Protein AF-0000000085149869 (afdb_homodimer)

Foldseek 3Di:
DEPPDDDDVVVCQVQADEAEADAQPQDCVSQVRQKDFPYDDDQFTKMKGKYAHKHFKKFAQPFKKKKAWQAAKKWKWWQDPNDTDTDIHHHPDMDIGGHGIIIMIHGHPMTIMIMDGHDDMDGDNDDDDPD/DEPPDDDDVVVCQVQADEAEADAQPQDCVNQVRQKDFPYDDDQFTKMKGKYAHKHFKKFAQPWKKKKAWQAAKKWKWWQDPNDTDTDIHHHPDMDIGGHGIIIMIHGHPMTIMIMDGHDDMDGDNDDDDPD

Solvent-accessible surface area (backbone atoms only — not comparable to full-atom values): 13002 Å² total; per-residue (Å²): 94,66,56,70,46,71,38,57,54,78,68,54,56,76,75,36,41,79,37,73,70,40,40,45,79,60,44,67,80,78,44,50,52,19,42,44,76,64,24,56,44,77,71,31,29,29,34,38,37,29,35,17,21,29,51,35,34,32,30,19,78,75,31,39,30,42,40,34,29,75,32,56,34,32,36,42,34,33,48,54,95,67,35,81,45,78,37,76,34,39,57,51,16,31,36,34,42,54,52,55,39,41,30,33,44,42,13,76,89,19,29,30,38,38,33,39,43,40,49,62,72,48,76,33,70,58,84,73,74,58,124,97,64,57,73,44,72,38,57,54,77,69,53,56,76,74,36,42,79,38,74,69,39,39,46,78,60,45,67,80,79,45,50,52,19,41,44,77,64,24,56,42,76,70,31,27,29,34,39,36,29,37,19,22,28,50,33,35,33,30,19,77,76,30,38,30,42,39,33,28,75,31,58,33,32,36,42,33,34,48,53,93,69,36,80,44,79,37,75,34,38,56,51,16,34,36,32,41,55,53,55,39,41,30,32,45,41,14,77,89,19,29,30,36,38,33,39,41,40,49,63,69,49,75,34,71,58,84,74,72,64,120

InterPro domains:
  IPR011051 RmlC-like cupin domain superfamily [SSF51182] (53-125)
  IPR013096 Cupin 2, conserved barrel [PF07883] (55-113)
  IPR014710 RmlC-like jelly roll fold [G3DSA:2.60.120.10] (19-119)

pLDDT: mean 96.45, std 7.92, range [40.41, 98.94]

Sequence (262 aa):
MSKSVAITINDQFSRVEFLKDRTPETTNEQAKNAFALLSEYRDGGIYIAHYSGFSEWEKHPKGDEFVQVLGGETTLVLLVENVEQRNLLSTGKMLVIPKDVWHRFESPEGVKVMTITPQPTEHSIEQPNGIMSKSVAITINDQFSRVEFLKDRTPETTNEQAKNAFALLSEYRDGGIYIAHYSGFSEWEKHPKGDEFVQVLGGETTLVLLVENVEQRNLLSTGKMLVIPKDVWHRFESPEGVKVMTITPQPTEHSIEQPNGI

Organism: Shewanella frigidimarina (strain NCIMB 400) (NCBI:txid318167)

Radius of gyration: 18.64 Å; Cα contacts (8 Å, |Δi|>4): 741; chains: 2; bounding box: 39×52×46 Å

Nearest PDB structures (foldseek):
  5v26-assembly1_A  TM=7.826E-01  e=3.512E-05  Cupriavidus metallidurans CH34
  5v27-assembly1_A  TM=7.303E-01  e=1.970E-05  Cupriavidus metallidurans CH34
  6bvp-assembly1_A  TM=7.382E-01  e=3.512E-05  Cupriavidus metallidurans
  6d60-assembly1_A  TM=6.309E-01  e=2.077E-05  Cupriavidus metallidurans CH34
  6bvr-assembly1_A  TM=6.367E-01  e=4.568E-05  Cupriavidus metallidurans

Secondary structure (DSSP, 8-state):
--SS--EEGGGGGGGS--EEEE-TT--HHHHGGGEEEEEEETTEEEEEEEEEEEPPEEE-TTS-EEEEEEEEEEEEEEEETTEEEEEEEETTEEEEEPTT--EEEEEEEEEEEEEEEES--EEESSPP---/--SS--EEGGGGGGGS--EEEE-TT--HHHHGGGEEEEEEETTEEEEEEEEEEEPPEEE-TTS-EEEEEEEEEEEEEEEETTEEEEEEEETTEEEEEPTT--EEEEEEEEEEEEEEEES--EEESSPP---

Structure (mmCIF, N/CA/C/O backbone):
data_AF-0000000085149869-model_v1
#
loop_
_entity.id
_entity.type
_entity.pdbx_description
1 polymer 'Cupin 2, conserved barrel domain protein'
#
loop_
_atom_site.group_PDB
_atom_site.id
_atom_site.type_symbol
_atom_site.label_atom_id
_atom_site.label_alt_id
_atom_site.label_comp_id
_atom_site.label_asym_id
_atom_site.label_entity_id
_atom_site.label_seq_id
_atom_site.pdbx_PDB_ins_code
_atom_site.Cartn_x
_atom_site.Cartn_y
_atom_site.Cartn_z
_atom_site.occupancy
_atom_site.B_iso_or_equiv
_atom_site.auth_seq_id
_atom_site.auth_comp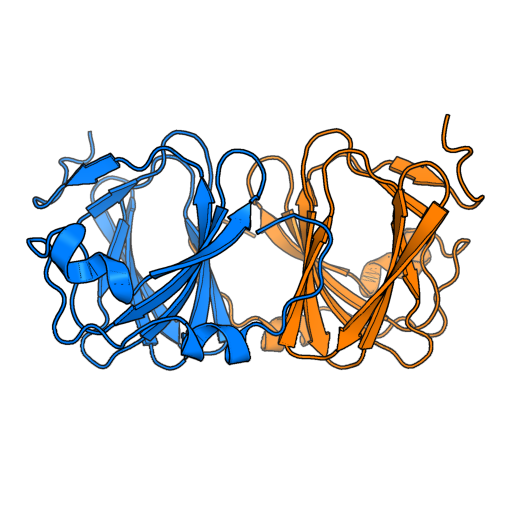_id
_atom_site.auth_asym_id
_atom_site.auth_atom_id
_atom_site.pdbx_PDB_model_num
ATOM 1 N N . MET A 1 1 ? 15.008 6.309 -3.098 1 55.47 1 MET A N 1
ATOM 2 C CA . MET A 1 1 ? 15.289 4.879 -3.002 1 55.47 1 MET A CA 1
ATOM 3 C C . MET A 1 1 ? 14.617 4.113 -4.137 1 55.47 1 MET A C 1
ATOM 5 O O . MET A 1 1 ? 13.516 4.477 -4.566 1 55.47 1 MET A O 1
ATOM 9 N N . SER A 1 2 ? 15.289 3.201 -4.684 1 77.69 2 SER A N 1
ATOM 10 C CA . SER A 1 2 ? 14.977 2.551 -5.953 1 77.69 2 SER A CA 1
ATOM 11 C C . SER A 1 2 ? 13.891 1.493 -5.777 1 77.69 2 SER A C 1
ATOM 13 O O . SER A 1 2 ? 13.641 1.029 -4.664 1 77.69 2 SER A O 1
ATOM 15 N N . LYS A 1 3 ? 13.102 1.365 -6.613 1 93.31 3 LYS A N 1
ATOM 16 C CA . LYS A 1 3 ? 12.203 0.22 -6.73 1 93.31 3 LYS A CA 1
ATOM 17 C C . LYS A 1 3 ? 12.984 -1.092 -6.738 1 93.31 3 LYS A C 1
ATOM 19 O O . LYS A 1 3 ? 14.219 -1.087 -6.73 1 93.31 3 LYS A O 1
ATOM 24 N N . SER A 1 4 ? 12.406 -2.178 -6.414 1 93.81 4 SER A N 1
ATOM 25 C CA . SER A 1 4 ? 12.93 -3.535 -6.559 1 93.81 4 SER A CA 1
ATOM 26 C C . SER A 1 4 ? 13.852 -3.896 -5.402 1 93.81 4 SER A C 1
ATOM 28 O O . SER A 1 4 ? 14.773 -4.699 -5.566 1 93.81 4 SER A O 1
ATOM 30 N N . VAL A 1 5 ? 13.734 -3.234 -4.363 1 94.12 5 VAL A N 1
ATOM 31 C CA . VAL A 1 5 ? 14.492 -3.555 -3.154 1 94.12 5 VAL A CA 1
ATOM 32 C C . VAL A 1 5 ? 13.531 -3.875 -2.012 1 94.12 5 VAL A C 1
ATOM 34 O O . VAL A 1 5 ? 12.547 -3.158 -1.798 1 94.12 5 VAL A O 1
ATOM 37 N N . ALA A 1 6 ? 13.875 -4.988 -1.33 1 98.06 6 ALA A N 1
ATOM 38 C CA . ALA A 1 6 ? 13.078 -5.332 -0.158 1 98.06 6 ALA A CA 1
ATOM 39 C C . ALA A 1 6 ? 13.312 -4.348 0.98 1 98.06 6 ALA A C 1
ATOM 41 O O . ALA A 1 6 ? 14.453 -3.963 1.249 1 98.06 6 ALA A O 1
ATOM 42 N N . ILE A 1 7 ? 12.281 -3.955 1.619 1 98.5 7 ILE A N 1
ATOM 43 C CA . ILE A 1 7 ? 12.344 -2.998 2.719 1 98.5 7 ILE A CA 1
ATOM 44 C C . ILE A 1 7 ? 11.633 -3.572 3.943 1 98.5 7 ILE A C 1
ATOM 46 O O . ILE A 1 7 ? 10.508 -4.059 3.844 1 98.5 7 ILE A O 1
ATOM 50 N N . THR A 1 8 ? 12.297 -3.605 5.078 1 98.62 8 THR A N 1
ATOM 51 C CA . THR A 1 8 ? 11.625 -3.852 6.344 1 98.62 8 THR A CA 1
ATOM 52 C C . THR A 1 8 ? 10.938 -2.586 6.848 1 98.62 8 THR A C 1
ATOM 54 O O . THR A 1 8 ? 11.594 -1.681 7.367 1 98.62 8 THR A O 1
ATOM 57 N N . ILE A 1 9 ? 9.617 -2.518 6.816 1 98.69 9 ILE A N 1
ATOM 58 C CA . ILE A 1 9 ? 8.875 -1.269 6.941 1 98.69 9 ILE A CA 1
ATOM 59 C C . ILE A 1 9 ? 9.133 -0.65 8.312 1 98.69 9 ILE A C 1
ATOM 61 O O . ILE A 1 9 ? 9.547 0.509 8.414 1 98.69 9 ILE A O 1
ATOM 65 N N . ASN A 1 10 ? 8.992 -1.445 9.375 1 98.5 10 ASN A N 1
ATOM 66 C CA . ASN A 1 10 ? 9.062 -0.895 10.727 1 98.5 10 ASN A CA 1
ATOM 67 C C . ASN A 1 10 ? 10.453 -0.359 11.047 1 98.5 10 ASN A C 1
ATOM 69 O O . ASN A 1 10 ? 10.602 0.609 11.797 1 98.5 10 ASN A O 1
ATOM 73 N N . ASP A 1 11 ? 11.508 -0.926 10.43 1 98.44 11 ASP A N 1
ATOM 74 C CA . ASP A 1 11 ? 12.883 -0.472 10.648 1 98.44 11 ASP A CA 1
ATOM 75 C C . ASP A 1 11 ? 13.094 0.932 10.086 1 98.44 11 ASP A C 1
ATOM 77 O O . ASP A 1 11 ? 14.008 1.643 10.508 1 98.44 11 ASP A O 1
ATOM 81 N N . GLN A 1 12 ? 12.273 1.302 9.133 1 98.44 12 GLN A N 1
ATOM 82 C CA . GLN A 1 12 ? 12.477 2.566 8.438 1 98.44 12 GLN A CA 1
ATOM 83 C C . GLN A 1 12 ? 12.094 3.75 9.32 1 98.44 12 GLN A C 1
ATOM 85 O O . GLN A 1 12 ? 12.5 4.883 9.055 1 98.44 12 GLN A O 1
ATOM 90 N N . PHE A 1 13 ? 11.359 3.482 10.414 1 98.56 13 PHE A N 1
ATOM 91 C CA . PHE A 1 13 ? 10.945 4.578 11.281 1 98.56 13 PHE A CA 1
ATOM 92 C C . PHE A 1 13 ? 12.133 5.109 12.078 1 98.56 13 PHE A C 1
ATOM 94 O O . PHE A 1 13 ? 12.039 6.16 12.719 1 98.56 13 PHE A O 1
ATOM 101 N N . SER A 1 14 ? 13.25 4.414 12.062 1 98.5 14 SER A N 1
ATOM 102 C CA . SER A 1 14 ? 14.477 4.965 12.633 1 98.5 14 SER A CA 1
ATOM 103 C C . SER A 1 14 ? 14.984 6.152 11.82 1 98.5 14 SER A C 1
ATOM 105 O O . SER A 1 14 ? 15.82 6.922 12.289 1 98.5 14 SER A O 1
ATOM 107 N N . ARG A 1 15 ? 14.508 6.312 10.586 1 98.31 15 ARG A N 1
ATOM 108 C CA . ARG A 1 15 ? 14.945 7.371 9.68 1 98.31 15 ARG A CA 1
ATOM 109 C C . ARG A 1 15 ? 14.172 8.664 9.93 1 98.31 15 ARG A C 1
ATOM 111 O O . ARG A 1 15 ? 14.445 9.688 9.297 1 98.31 15 ARG A O 1
ATOM 118 N N . VAL A 1 16 ? 13.148 8.602 10.781 1 98.75 16 VAL A N 1
ATOM 119 C CA . VAL A 1 16 ? 12.32 9.781 11.008 1 98.75 16 VAL A CA 1
ATOM 120 C C . VAL A 1 16 ? 12.297 10.117 12.492 1 98.75 16 VAL A C 1
ATOM 122 O O . VAL A 1 16 ? 12.633 9.273 13.336 1 98.75 16 VAL A O 1
ATOM 125 N N . GLU A 1 17 ? 11.922 11.328 12.773 1 98.75 17 GLU A N 1
ATOM 126 C CA . GLU A 1 17 ? 11.742 11.805 14.148 1 98.75 17 GLU A CA 1
ATOM 127 C C . GLU A 1 17 ? 10.273 12.086 14.445 1 98.75 17 GLU A C 1
ATOM 129 O O . GLU A 1 17 ? 9.531 12.516 13.57 1 98.75 17 GLU A O 1
ATOM 134 N N . PHE A 1 18 ? 9.93 11.789 15.695 1 98.81 18 PHE A N 1
ATOM 135 C CA . PHE A 1 18 ? 8.57 12.07 16.125 1 98.81 18 PHE A CA 1
ATOM 136 C C . PHE A 1 18 ? 8.312 13.578 16.156 1 98.81 18 PHE A C 1
ATOM 138 O O . PHE A 1 18 ? 8.953 14.305 16.906 1 98.81 18 PHE A O 1
ATOM 145 N N . LEU A 1 19 ? 7.445 14.086 15.281 1 98.88 19 LEU A N 1
ATOM 146 C CA . LEU A 1 19 ? 6.992 15.477 15.32 1 98.88 19 LEU A CA 1
ATOM 147 C C . LEU A 1 19 ? 5.812 15.633 16.281 1 98.88 19 LEU A C 1
ATOM 149 O O . LEU A 1 19 ? 4.699 15.195 15.969 1 98.88 19 LEU A O 1
ATOM 153 N N . LYS A 1 20 ? 6.008 16.188 17.312 1 98.5 20 LYS A N 1
ATOM 154 C CA . LYS A 1 20 ? 4.977 16.344 18.344 1 98.5 20 LYS A CA 1
ATOM 155 C C . LYS A 1 20 ? 4.094 17.562 18.062 1 98.5 20 LYS A C 1
ATOM 157 O O . LYS A 1 20 ? 4.594 18.625 17.703 1 98.5 20 LYS A O 1
ATOM 162 N N . ASP A 1 21 ? 2.799 17.375 18.203 1 98.5 21 ASP A N 1
ATOM 163 C CA . ASP A 1 21 ? 1.819 18.453 18.203 1 98.5 21 ASP A CA 1
ATOM 164 C C . ASP A 1 21 ? 1.823 19.188 16.859 1 98.5 21 ASP A C 1
ATOM 166 O O . ASP A 1 21 ? 1.892 20.422 16.828 1 98.5 21 ASP A O 1
ATOM 170 N N . ARG A 1 22 ? 1.825 18.438 15.719 1 98.56 22 ARG A N 1
ATOM 171 C CA . ARG A 1 22 ? 1.658 19 14.383 1 98.56 22 ARG A CA 1
ATOM 172 C C . ARG A 1 22 ? 0.37 19.812 14.281 1 98.56 22 ARG A C 1
ATOM 174 O O . ARG A 1 22 ? -0.65 19.438 14.867 1 98.56 22 ARG A O 1
ATOM 181 N N . THR A 1 23 ? 0.366 20.906 13.594 1 98.5 23 THR A N 1
ATOM 182 C CA . THR A 1 23 ? -0.814 21.703 13.305 1 98.5 23 THR A CA 1
ATOM 183 C C . THR A 1 23 ? -0.924 22 11.812 1 98.5 23 THR A C 1
ATOM 185 O O . THR A 1 23 ? 0.044 21.828 11.07 1 98.5 23 THR A O 1
ATOM 188 N N . PRO A 1 24 ? -2.088 22.422 11.383 1 98.06 24 PRO A N 1
ATOM 189 C CA . PRO A 1 24 ? -2.225 22.781 9.969 1 98.06 24 PRO A CA 1
ATOM 190 C C . PRO A 1 24 ? -1.236 23.859 9.539 1 98.06 24 PRO A C 1
ATOM 192 O O . PRO A 1 24 ? -0.91 23.969 8.352 1 98.06 24 PRO A O 1
ATOM 195 N N . GLU A 1 25 ? -0.653 24.609 10.414 1 98 25 GLU A N 1
ATOM 196 C CA . GLU A 1 25 ? 0.262 25.703 10.117 1 98 25 GLU A CA 1
ATOM 197 C C . GLU A 1 25 ? 1.713 25.234 10.141 1 98 25 GLU A C 1
ATOM 199 O O . GLU A 1 25 ? 2.615 25.969 9.727 1 98 25 GLU A O 1
ATOM 204 N N . THR A 1 26 ? 1.914 24.016 10.672 1 98.25 26 THR A N 1
ATOM 205 C CA . THR A 1 26 ? 3.275 23.5 10.68 1 98.25 26 THR A CA 1
ATOM 206 C C . THR A 1 26 ? 3.871 23.5 9.273 1 98.25 26 THR A C 1
ATOM 208 O O . THR A 1 26 ? 3.279 22.953 8.344 1 98.25 26 THR A O 1
ATOM 211 N N . THR A 1 27 ? 5.027 24.062 9.078 1 96.44 27 THR A N 1
ATOM 212 C CA . THR A 1 27 ? 5.641 24.219 7.762 1 96.44 27 THR A CA 1
ATOM 213 C C . THR A 1 27 ? 6.324 22.922 7.332 1 9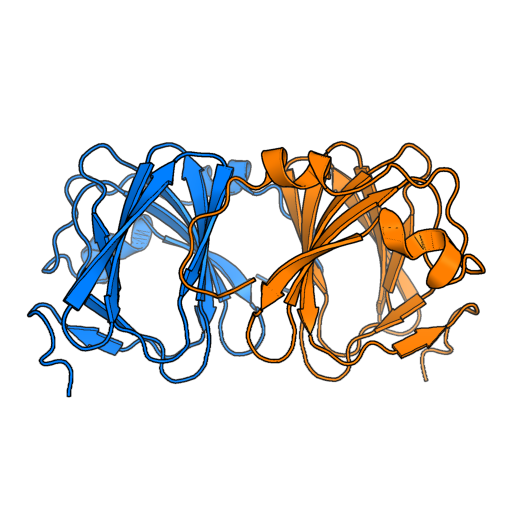6.44 27 THR A C 1
ATOM 215 O O . THR A 1 27 ? 6.609 22.062 8.164 1 96.44 27 THR A O 1
ATOM 218 N N . ASN A 1 28 ? 6.562 22.859 6.059 1 94.5 28 ASN A N 1
ATOM 219 C CA . ASN A 1 28 ? 7.305 21.719 5.551 1 94.5 28 ASN A CA 1
ATOM 220 C C . ASN A 1 28 ? 8.68 21.609 6.195 1 94.5 28 ASN A C 1
ATOM 222 O O . ASN A 1 28 ? 9.156 20.5 6.473 1 94.5 28 ASN A O 1
ATOM 226 N N . GLU A 1 29 ? 9.297 22.766 6.391 1 96.44 29 GLU A N 1
ATOM 227 C CA . GLU A 1 29 ? 10.617 22.781 7.012 1 96.44 29 GLU A CA 1
ATOM 228 C C . GLU A 1 29 ? 10.57 22.219 8.43 1 96.44 29 GLU A C 1
ATOM 230 O O . GLU A 1 29 ? 11.453 21.453 8.828 1 96.44 29 GLU A O 1
ATOM 235 N N . GLN A 1 30 ? 9.586 22.516 9.164 1 97.19 30 GLN A N 1
ATOM 236 C CA . GLN A 1 30 ? 9.422 22.047 10.531 1 97.19 30 GLN A CA 1
ATOM 237 C C . GLN A 1 30 ? 9.141 20.547 10.57 1 97.19 30 GLN A C 1
ATOM 239 O O . GLN A 1 30 ? 9.531 19.859 11.523 1 97.19 30 GLN A O 1
ATOM 244 N N . ALA A 1 31 ? 8.516 20.109 9.508 1 98 31 ALA A N 1
ATOM 245 C CA . ALA A 1 31 ? 8.008 18.734 9.523 1 98 31 ALA A CA 1
ATOM 246 C C . ALA A 1 31 ? 8.945 17.797 8.766 1 98 31 ALA A C 1
ATOM 248 O O . ALA A 1 31 ? 8.734 16.594 8.742 1 98 31 ALA A O 1
ATOM 249 N N . LYS A 1 32 ? 9.969 18.281 8.18 1 97.19 32 LYS A N 1
ATOM 250 C CA . LYS A 1 32 ? 10.758 17.547 7.188 1 97.19 32 LYS A CA 1
ATOM 251 C C . LYS A 1 32 ? 11.32 16.266 7.77 1 97.19 32 LYS A C 1
ATOM 253 O O . LYS A 1 32 ? 11.461 15.266 7.059 1 97.19 32 LYS A O 1
ATOM 258 N N . ASN A 1 33 ? 11.648 16.234 9.055 1 98.56 33 ASN A N 1
ATOM 259 C CA . ASN A 1 33 ? 12.289 15.062 9.648 1 98.56 33 ASN A CA 1
ATOM 260 C C . ASN A 1 33 ? 11.266 14.023 10.094 1 98.56 33 ASN A C 1
ATOM 262 O O . ASN A 1 33 ? 11.633 12.93 10.523 1 98.56 33 ASN A O 1
ATOM 266 N N . ALA A 1 34 ? 10.023 14.336 9.984 1 98.81 34 ALA A N 1
ATOM 267 C CA . ALA A 1 34 ? 8.977 13.43 10.438 1 98.81 34 ALA A CA 1
ATOM 268 C C . ALA A 1 34 ? 8.5 12.531 9.289 1 98.81 34 ALA A C 1
ATOM 270 O O . ALA A 1 34 ? 7.633 11.68 9.484 1 98.81 34 ALA A O 1
ATOM 271 N N . PHE A 1 35 ? 9.031 12.766 8.094 1 98.62 35 PHE A N 1
ATOM 272 C CA . PHE A 1 35 ? 8.617 12.047 6.891 1 98.62 35 PHE A CA 1
ATOM 273 C C . PHE A 1 35 ? 9.82 11.477 6.156 1 98.62 35 PHE A C 1
ATOM 275 O O . PHE A 1 35 ? 10.891 12.086 6.141 1 98.62 35 PHE A O 1
ATOM 282 N N . ALA A 1 36 ? 9.672 10.383 5.594 1 98.38 36 ALA A N 1
ATOM 283 C CA . ALA A 1 36 ? 10.727 9.797 4.77 1 98.38 36 ALA A CA 1
ATOM 284 C C . ALA A 1 36 ? 10.141 9.062 3.566 1 98.38 36 ALA A C 1
ATOM 286 O O . ALA A 1 36 ? 9.109 8.398 3.682 1 98.38 36 ALA A O 1
ATOM 287 N N . LEU A 1 37 ? 10.742 9.156 2.447 1 98.25 37 LEU A N 1
ATOM 288 C CA . LEU A 1 37 ? 10.414 8.391 1.254 1 98.25 37 LEU A CA 1
ATOM 289 C C . LEU A 1 37 ? 10.984 6.977 1.341 1 98.25 37 LEU A C 1
ATOM 291 O O . LEU A 1 37 ? 12.188 6.801 1.551 1 98.25 37 LEU A O 1
ATOM 295 N N . LEU A 1 38 ? 10.133 5.977 1.209 1 98.19 38 LEU A N 1
ATOM 296 C CA . LEU A 1 38 ? 10.594 4.594 1.215 1 98.19 38 LEU A CA 1
ATOM 297 C C . LEU A 1 38 ? 10.945 4.133 -0.196 1 98.19 38 LEU A C 1
ATOM 299 O O . LEU A 1 38 ? 11.93 3.41 -0.39 1 98.19 38 LEU A O 1
ATOM 303 N N . SER A 1 39 ? 10.156 4.516 -1.167 1 98.44 39 SER A N 1
ATOM 304 C CA . SER A 1 39 ? 10.312 4.094 -2.555 1 98.44 39 SER A CA 1
ATOM 305 C C . SER A 1 39 ? 9.492 4.969 -3.496 1 98.44 39 SER A C 1
ATOM 307 O O . SER A 1 39 ? 8.398 5.418 -3.143 1 98.44 39 SER A O 1
ATOM 309 N N . GLU A 1 40 ? 10.039 5.137 -4.723 1 97.88 40 GLU A N 1
ATOM 310 C CA . GLU A 1 40 ? 9.188 5.66 -5.789 1 97.88 40 GLU A CA 1
ATOM 311 C C . GLU A 1 40 ? 8.062 4.688 -6.129 1 97.88 40 GLU A C 1
ATOM 313 O O . GLU A 1 40 ? 8.203 3.477 -5.938 1 97.88 40 GLU A O 1
ATOM 318 N N . TYR A 1 41 ? 7.012 5.168 -6.527 1 98.44 41 TYR A N 1
ATOM 319 C CA . TYR A 1 41 ? 5.844 4.391 -6.934 1 98.44 41 TYR A CA 1
ATOM 320 C C . TYR A 1 41 ? 5 5.164 -7.941 1 98.44 41 TYR A C 1
ATOM 322 O O . TYR A 1 41 ? 4.406 6.188 -7.602 1 98.44 41 TYR A O 1
ATOM 330 N N . ARG A 1 42 ? 4.977 4.715 -9.117 1 97.5 42 ARG A N 1
ATOM 331 C CA . ARG A 1 42 ? 4.258 5.371 -10.203 1 97.5 42 ARG A CA 1
ATOM 332 C C . ARG A 1 42 ? 4.578 6.859 -10.25 1 97.5 42 ARG A C 1
ATOM 334 O O . ARG A 1 42 ? 5.734 7.25 -10.43 1 97.5 42 ARG A O 1
ATOM 341 N N . ASP A 1 43 ? 3.629 7.711 -10.18 1 97.5 43 ASP A N 1
ATOM 342 C CA . ASP A 1 43 ? 3.795 9.164 -10.258 1 97.5 43 ASP A CA 1
ATOM 343 C C . ASP A 1 43 ? 3.904 9.781 -8.859 1 97.5 43 ASP A C 1
ATOM 345 O O . ASP A 1 43 ? 3.6 10.953 -8.672 1 97.5 43 ASP A O 1
ATOM 349 N N . GLY A 1 44 ? 4.312 9.008 -7.93 1 98 44 GLY A N 1
ATOM 350 C CA . GLY A 1 44 ? 4.457 9.469 -6.559 1 98 44 GLY A CA 1
ATOM 351 C C . GLY A 1 44 ? 5.461 8.656 -5.758 1 98 44 GLY A C 1
ATOM 352 O O . GLY A 1 44 ? 6.578 8.414 -6.219 1 98 44 GLY A O 1
ATOM 353 N N . GLY A 1 45 ? 5.016 8.359 -4.566 1 98.44 45 GLY A N 1
ATOM 354 C CA . GLY A 1 45 ? 5.934 7.645 -3.693 1 98.44 45 GLY A CA 1
ATOM 355 C C . GLY A 1 45 ? 5.25 6.988 -2.51 1 98.44 45 GLY A C 1
ATOM 356 O O . GLY A 1 45 ? 4.066 7.234 -2.254 1 98.44 45 GLY A O 1
ATOM 357 N N . ILE A 1 46 ? 5.984 6.062 -1.933 1 98.88 46 ILE A N 1
ATOM 358 C CA . ILE A 1 46 ? 5.621 5.477 -0.648 1 98.88 46 ILE A CA 1
ATOM 359 C C . ILE A 1 46 ? 6.363 6.191 0.477 1 98.88 46 ILE A C 1
ATOM 361 O O . ILE A 1 46 ? 7.594 6.281 0.455 1 98.88 46 ILE A O 1
ATOM 365 N N . TYR A 1 47 ? 5.633 6.668 1.429 1 98.81 47 TYR A N 1
ATOM 366 C CA . TYR A 1 47 ? 6.211 7.457 2.508 1 98.81 47 TYR A CA 1
ATOM 367 C C . TYR A 1 47 ? 5.852 6.871 3.867 1 98.81 47 TYR A C 1
ATOM 369 O O . TYR A 1 47 ? 4.832 6.195 4.008 1 98.81 47 TYR A O 1
ATOM 377 N N . ILE A 1 48 ? 6.668 7.141 4.82 1 98.81 48 ILE A N 1
ATOM 378 C CA . ILE A 1 48 ? 6.305 6.945 6.219 1 98.81 48 ILE A CA 1
ATOM 379 C C . ILE A 1 48 ? 6.371 8.281 6.961 1 98.81 48 ILE A C 1
ATOM 381 O O . ILE A 1 48 ? 7.102 9.188 6.559 1 98.81 48 ILE A O 1
ATOM 385 N N . ALA A 1 49 ? 5.629 8.359 7.996 1 98.94 49 ALA A N 1
ATOM 386 C CA . ALA A 1 49 ? 5.609 9.547 8.844 1 98.94 49 ALA A CA 1
ATOM 387 C C . ALA A 1 49 ? 5.328 9.18 10.297 1 98.94 49 ALA A C 1
ATOM 389 O O . ALA A 1 49 ? 4.668 8.18 10.57 1 98.94 49 ALA A O 1
ATOM 390 N N . HIS A 1 50 ? 5.82 9.906 11.188 1 98.94 50 HIS A N 1
ATOM 391 C CA . HIS A 1 50 ? 5.656 9.727 12.625 1 98.94 50 HIS A CA 1
ATOM 392 C C . HIS A 1 50 ? 5.398 11.062 13.32 1 98.94 50 HIS A C 1
ATOM 394 O O . HIS A 1 50 ? 6.293 11.906 13.406 1 98.94 50 HIS A O 1
ATOM 400 N N . TYR A 1 51 ? 4.145 11.289 13.789 1 98.94 51 TYR A N 1
ATOM 401 C CA . TYR A 1 51 ? 3.795 12.586 14.359 1 98.94 51 TYR A CA 1
ATOM 402 C C . TYR A 1 51 ? 2.553 12.477 15.234 1 98.94 51 TYR A C 1
ATOM 404 O O . TYR A 1 51 ? 1.875 11.445 15.242 1 98.94 51 TYR A O 1
ATOM 412 N N . SER A 1 52 ? 2.299 13.484 16 1 98.94 52 SER A N 1
ATOM 413 C CA . SER A 1 52 ? 1.016 13.719 16.656 1 98.94 52 SER A CA 1
ATOM 414 C C . SER A 1 52 ? 0.431 15.07 16.266 1 98.94 52 SER A C 1
ATOM 416 O O . SER A 1 52 ? 1.136 15.922 15.711 1 98.94 52 SER A O 1
ATOM 418 N N . GLY A 1 53 ? -0.849 15.219 16.484 1 98.81 53 GLY A N 1
ATOM 419 C CA . GLY A 1 53 ? -1.521 16.469 16.172 1 98.81 53 GLY A CA 1
ATOM 420 C C . GLY A 1 53 ? -2.393 16.375 14.93 1 98.81 53 GLY A C 1
ATOM 421 O O . GLY A 1 53 ? -3.045 15.359 14.703 1 98.81 53 GLY A O 1
ATOM 422 N N . PHE A 1 54 ? -2.461 17.531 14.227 1 98.69 54 PHE A N 1
ATOM 423 C CA . PHE A 1 54 ? -3.432 17.688 13.148 1 98.69 54 PHE A CA 1
ATOM 424 C C . PHE A 1 54 ? -2.754 18.172 11.875 1 98.69 54 PHE A C 1
ATOM 426 O O . PHE A 1 54 ? -1.999 19.141 11.898 1 98.69 54 PHE A O 1
ATOM 433 N N . SER A 1 55 ? -3.033 17.469 10.812 1 98.62 55 SER A N 1
ATOM 434 C CA . SER A 1 55 ? -2.496 17.953 9.539 1 98.62 55 SER A CA 1
ATOM 435 C C . SER A 1 55 ? -3.385 19.031 8.93 1 98.62 55 SER A C 1
ATOM 437 O O . SER A 1 55 ? -4.535 19.188 9.344 1 98.62 55 SER A O 1
ATOM 439 N N . GLU A 1 56 ? -2.838 19.75 7.957 1 98.44 56 GLU A N 1
ATOM 440 C CA . GLU A 1 56 ? -3.684 20.562 7.086 1 98.44 56 GLU A CA 1
ATOM 441 C C . GLU A 1 56 ? -4.504 19.688 6.141 1 98.44 56 GLU A C 1
ATOM 443 O O . GLU A 1 56 ? -4.32 18.469 6.098 1 98.44 56 GLU A O 1
ATOM 448 N N . TRP A 1 57 ? -5.477 20.375 5.422 1 98.25 57 TRP A N 1
ATOM 449 C CA . TRP A 1 57 ? -6.195 19.688 4.348 1 98.25 57 TRP A CA 1
ATOM 450 C C . TRP A 1 57 ? -5.285 19.469 3.146 1 98.25 57 TRP A C 1
ATOM 452 O O . TRP A 1 57 ? -4.496 20.344 2.781 1 98.25 57 TRP A O 1
ATOM 462 N N . GLU A 1 58 ? -5.453 18.328 2.553 1 98.56 58 GLU A N 1
ATOM 463 C CA . GLU A 1 58 ? -4.73 18.047 1.312 1 98.56 58 GLU A CA 1
ATOM 464 C C . GLU A 1 58 ? -5.582 17.234 0.348 1 98.56 58 GLU A C 1
ATOM 466 O O . GLU A 1 58 ? -6.555 16.594 0.757 1 98.56 58 GLU A O 1
ATOM 471 N N . LYS A 1 59 ? -5.27 17.266 -0.9 1 98.19 59 LYS A N 1
ATOM 472 C CA . LYS A 1 59 ? -5.844 16.375 -1.909 1 98.19 59 LYS A CA 1
ATOM 473 C C . LYS A 1 59 ? -4.824 16.031 -2.99 1 98.19 59 LYS A C 1
ATOM 475 O O . LYS A 1 59 ? -3.811 16.734 -3.131 1 98.19 59 LYS A O 1
ATOM 480 N N . HIS A 1 60 ? -5.07 15.055 -3.676 1 98.56 60 HIS A N 1
ATOM 481 C CA . HIS A 1 60 ? -4.234 14.586 -4.773 1 98.56 60 HIS A CA 1
ATOM 482 C C . HIS A 1 60 ? -5.031 14.469 -6.066 1 98.56 60 HIS A C 1
ATOM 484 O O . HIS A 1 60 ? -5.711 13.469 -6.297 1 98.56 60 HIS A O 1
ATOM 490 N N . PRO A 1 61 ? -4.898 15.391 -6.965 1 97.88 61 PRO A N 1
ATOM 491 C CA . PRO A 1 61 ? -5.742 15.438 -8.164 1 97.88 61 PRO A CA 1
ATOM 492 C C . PRO A 1 61 ? -5.43 14.32 -9.156 1 97.88 61 PRO A C 1
ATOM 494 O O . PRO A 1 61 ? -6.246 14.016 -10.031 1 97.88 61 PRO A O 1
ATOM 497 N N . LYS A 1 62 ? -4.312 13.633 -8.969 1 97.5 62 LYS A N 1
ATOM 498 C CA . LYS A 1 62 ? -3.871 12.742 -10.039 1 97.5 62 LYS A CA 1
ATOM 499 C C . LYS A 1 62 ? -4.105 11.281 -9.656 1 97.5 62 LYS A C 1
ATOM 501 O O . LYS A 1 62 ? -3.85 10.375 -10.461 1 97.5 62 LYS A O 1
ATOM 506 N N . GLY A 1 63 ? -4.645 11.062 -8.422 1 97.81 63 GLY A N 1
ATOM 507 C CA . GLY A 1 63 ? -4.855 9.656 -8.125 1 97.81 63 GLY A CA 1
ATOM 508 C C . GLY A 1 63 ? -5.305 9.398 -6.703 1 97.81 63 GLY A C 1
ATOM 509 O O . GLY A 1 63 ? -5.32 10.32 -5.879 1 97.81 63 GLY A O 1
ATOM 510 N N . ASP A 1 64 ? -5.648 8.141 -6.422 1 98.69 64 ASP A N 1
ATOM 511 C CA . ASP A 1 64 ? -5.992 7.656 -5.09 1 98.69 64 ASP A CA 1
ATOM 512 C C . ASP A 1 64 ? -4.766 7.629 -4.18 1 98.69 64 ASP A C 1
ATOM 514 O O . ASP A 1 64 ? -3.641 7.449 -4.652 1 98.69 64 ASP A O 1
ATOM 518 N N . GLU A 1 65 ? -4.98 7.793 -2.961 1 98.88 65 GLU A N 1
ATOM 519 C CA . GLU A 1 65 ? -3.945 7.609 -1.949 1 98.88 65 GLU A CA 1
ATOM 520 C C . GLU A 1 65 ? -4.262 6.418 -1.047 1 98.88 65 GLU A C 1
ATOM 522 O O . GLU A 1 65 ? -5.41 6.234 -0.634 1 98.88 65 GLU A O 1
ATOM 527 N N . PHE A 1 66 ? -3.307 5.578 -0.817 1 98.94 66 PHE A N 1
ATOM 528 C CA . PHE A 1 66 ? -3.371 4.48 0.14 1 98.94 66 PHE A CA 1
ATOM 529 C C . PHE A 1 66 ? -2.779 4.895 1.481 1 98.94 66 PHE A C 1
ATOM 531 O O . PHE A 1 66 ? -1.7 5.488 1.532 1 98.94 66 PHE A O 1
ATOM 538 N N . VAL A 1 67 ? -3.508 4.664 2.572 1 98.94 67 VAL A N 1
ATOM 539 C CA . VAL A 1 67 ? -3.047 4.949 3.928 1 98.94 67 VAL A CA 1
ATOM 540 C C . VAL A 1 67 ? -3.088 3.676 4.77 1 98.94 67 VAL A C 1
ATOM 542 O O . VAL A 1 67 ? -4.094 2.963 4.777 1 98.94 67 VAL A O 1
ATOM 545 N N . GLN A 1 68 ? -2.061 3.377 5.469 1 98.94 68 GLN A N 1
ATOM 546 C CA . GLN A 1 68 ? -2.014 2.293 6.445 1 98.94 68 GLN A CA 1
ATOM 547 C C . GLN A 1 68 ? -1.392 2.762 7.758 1 98.94 68 GLN A C 1
ATOM 549 O O . GLN A 1 68 ? -0.311 3.355 7.762 1 98.94 68 GLN A O 1
ATOM 554 N N . VAL A 1 69 ? -2.092 2.51 8.844 1 98.94 69 VAL A N 1
ATOM 555 C CA . VAL A 1 69 ? -1.537 2.826 10.156 1 98.94 69 VAL A CA 1
ATOM 556 C C . VAL A 1 69 ? -0.696 1.655 10.664 1 98.94 69 VAL A C 1
ATOM 558 O O . VAL A 1 69 ? -1.175 0.52 10.719 1 98.94 69 VAL A O 1
ATOM 561 N N . LEU A 1 70 ? 0.536 1.924 11.031 1 98.88 70 LEU A N 1
ATOM 562 C CA . LEU A 1 70 ? 1.487 0.906 11.461 1 98.88 70 LEU A CA 1
ATOM 563 C C . LEU A 1 70 ? 1.728 0.991 12.961 1 98.88 70 LEU A C 1
ATOM 565 O O . LEU A 1 70 ? 2.273 0.062 13.562 1 98.88 70 LEU A O 1
ATOM 569 N N . GLY A 1 71 ? 1.372 2.111 13.586 1 98.88 71 GLY A N 1
ATOM 570 C CA . GLY A 1 71 ? 1.421 2.359 15.023 1 98.88 71 GLY A CA 1
ATOM 571 C C . GLY A 1 71 ? 0.516 3.494 15.461 1 98.88 71 GLY A C 1
ATOM 572 O O . GLY A 1 71 ? 0.394 4.504 14.766 1 98.88 71 GLY A O 1
ATOM 573 N N . GLY A 1 72 ? -0.064 3.373 16.641 1 98.81 72 GLY A N 1
ATOM 574 C CA . GLY A 1 72 ? -0.959 4.406 17.141 1 98.81 72 GLY A CA 1
ATOM 575 C C . GLY A 1 72 ? -2.297 4.43 16.422 1 98.81 72 GLY A C 1
ATOM 576 O O . GLY A 1 72 ? -2.879 3.377 16.156 1 98.81 72 GLY A O 1
ATOM 577 N N . GLU A 1 73 ? -2.803 5.684 16.297 1 98.81 73 GLU A N 1
ATOM 578 C CA . GLU A 1 73 ? -4.117 5.832 15.68 1 98.81 73 GLU A CA 1
ATOM 579 C C . GLU A 1 73 ? -4.289 7.223 15.078 1 98.81 73 GLU A C 1
ATOM 581 O O . GLU A 1 73 ? -3.576 8.156 15.445 1 98.81 73 GLU A O 1
ATOM 586 N N . THR A 1 74 ? -5.18 7.336 14.164 1 98.94 74 THR A N 1
ATOM 587 C CA . THR A 1 74 ? -5.574 8.609 13.562 1 98.94 74 THR A CA 1
ATOM 588 C C . THR A 1 74 ? -7.039 8.578 13.148 1 98.94 74 THR A C 1
ATOM 590 O O . THR A 1 74 ? -7.562 7.52 12.773 1 98.94 74 THR A O 1
ATOM 593 N N . THR A 1 75 ? -7.684 9.648 13.273 1 98.94 75 THR A N 1
ATOM 594 C CA . THR A 1 75 ? -8.93 9.852 12.547 1 98.94 75 THR A CA 1
ATOM 595 C C . THR A 1 75 ? -8.68 10.508 11.195 1 98.94 75 THR A C 1
ATOM 597 O O . THR A 1 75 ? -8.211 11.648 11.133 1 98.94 75 THR A O 1
ATOM 600 N N . LEU A 1 76 ? -8.906 9.781 10.156 1 98.94 76 LEU A N 1
ATOM 601 C CA . LEU A 1 76 ? -8.797 10.297 8.797 1 98.94 76 LEU A CA 1
ATOM 602 C C . LEU A 1 76 ? -10.117 10.922 8.352 1 98.94 76 LEU A C 1
ATOM 604 O O . LEU A 1 76 ? -11.117 10.219 8.195 1 98.94 76 LEU A O 1
ATOM 608 N N . VAL A 1 77 ? -10.148 12.18 8.141 1 98.56 77 VAL A N 1
ATOM 609 C CA . VAL A 1 77 ? -11.359 12.922 7.801 1 98.56 77 VAL A CA 1
ATOM 610 C C . VAL A 1 77 ? -11.383 13.211 6.305 1 98.56 77 VAL A C 1
ATOM 612 O O . VAL A 1 77 ? -10.477 13.867 5.773 1 98.56 77 VAL A O 1
ATOM 615 N N . LEU A 1 78 ? -12.359 12.703 5.629 1 98.25 78 LEU A N 1
ATOM 616 C CA . LEU A 1 78 ? -12.578 12.969 4.211 1 98.25 78 LEU A CA 1
ATOM 617 C C . LEU A 1 78 ? -13.727 13.961 4.016 1 98.25 78 LEU A C 1
ATOM 619 O O . LEU A 1 78 ? -14.742 13.875 4.703 1 98.25 78 LEU A O 1
ATOM 623 N N . LEU A 1 79 ? -13.547 14.883 3.143 1 96.62 79 LEU A N 1
ATOM 624 C CA . LEU A 1 79 ? -14.641 15.766 2.752 1 96.62 79 LEU A CA 1
ATOM 625 C C . LEU A 1 79 ? -15.375 15.211 1.532 1 96.62 79 LEU A C 1
ATOM 627 O O . LEU A 1 79 ? -14.844 15.258 0.417 1 96.62 79 LEU A O 1
ATOM 631 N N . VAL A 1 80 ? -16.547 14.68 1.739 1 92.31 80 VAL A N 1
ATOM 632 C CA . VAL A 1 80 ? -17.375 14.109 0.675 1 92.31 80 VAL A CA 1
ATOM 633 C C . VAL A 1 80 ? -18.672 14.898 0.555 1 92.31 80 VAL A C 1
ATOM 635 O O . VAL A 1 80 ? -19.469 14.953 1.502 1 92.31 80 VAL A O 1
ATOM 638 N N . GLU A 1 81 ? -18.891 15.469 -0.561 1 90.12 81 GLU A N 1
ATOM 639 C CA . GLU A 1 81 ? -20.062 16.312 -0.776 1 90.12 81 GLU A CA 1
ATOM 640 C C . GLU A 1 81 ? -20.203 17.359 0.325 1 90.12 81 GLU A C 1
ATOM 642 O O . GLU A 1 81 ? -21.281 17.516 0.903 1 90.12 81 GLU A O 1
ATOM 647 N N . ASN A 1 82 ? -19.047 17.859 0.729 1 88.81 82 ASN A N 1
ATOM 648 C CA . ASN A 1 82 ? -18.953 18.953 1.696 1 88.81 82 ASN A CA 1
ATOM 649 C C . ASN A 1 82 ? -19.328 18.484 3.102 1 88.81 82 ASN A C 1
ATOM 651 O O . ASN A 1 82 ? -19.656 19.312 3.957 1 88.81 82 ASN A O 1
ATOM 655 N N . VAL A 1 83 ? -19.359 17.25 3.268 1 94.44 83 VAL A N 1
ATOM 656 C CA . VAL A 1 83 ? -19.609 16.672 4.586 1 94.44 83 VAL A CA 1
ATOM 657 C C . VAL A 1 83 ? -18.391 15.891 5.039 1 94.44 83 VAL A C 1
ATOM 659 O O . VAL A 1 83 ? -17.812 15.125 4.266 1 94.44 83 VAL A O 1
ATOM 662 N N . GLU A 1 84 ? -18.047 16.078 6.301 1 96.69 84 GLU A N 1
ATOM 663 C CA . GLU A 1 84 ? -16.906 15.352 6.84 1 96.69 84 GLU A CA 1
ATOM 664 C C . GLU A 1 84 ? -17.25 13.891 7.121 1 96.69 84 GLU A C 1
ATOM 666 O O . GLU A 1 84 ? -18.203 13.609 7.848 1 96.69 84 GLU A O 1
ATOM 671 N N . GLN A 1 85 ? -16.625 13.055 6.48 1 97 85 GLN A N 1
ATOM 672 C CA . GLN A 1 85 ? -16.641 11.633 6.824 1 97 85 GLN A CA 1
ATOM 673 C C . GLN A 1 85 ? -15.438 11.258 7.664 1 97 85 GLN A C 1
ATOM 675 O O . GLN A 1 85 ? -14.297 11.328 7.195 1 97 85 GLN A O 1
ATOM 680 N N . ARG A 1 86 ? -15.656 10.828 8.883 1 98.31 86 ARG A N 1
ATOM 681 C CA . ARG A 1 86 ? -14.578 10.555 9.836 1 98.31 86 ARG A CA 1
ATOM 682 C C . ARG A 1 86 ? -14.312 9.055 9.945 1 98.31 86 ARG A C 1
ATOM 684 O O . ARG A 1 86 ? -15.234 8.273 10.211 1 98.31 86 ARG A O 1
ATOM 691 N N . ASN A 1 87 ? -13.148 8.633 9.742 1 98.69 87 ASN A N 1
ATOM 692 C CA . ASN A 1 87 ? -12.727 7.234 9.773 1 98.69 87 ASN A CA 1
ATOM 693 C C . ASN A 1 87 ? -11.625 7 10.805 1 98.69 87 ASN A C 1
ATOM 695 O O . ASN A 1 87 ? -10.531 7.543 10.672 1 98.69 87 ASN A O 1
ATOM 699 N N . LEU A 1 88 ? -11.93 6.18 11.766 1 98.69 88 LEU A N 1
ATOM 700 C CA . LEU A 1 88 ? -10.906 5.836 12.75 1 98.69 88 LEU A CA 1
ATOM 701 C C . LEU A 1 88 ? -10.008 4.719 12.234 1 98.69 88 LEU A C 1
ATOM 703 O O . LEU A 1 88 ? -10.492 3.641 11.883 1 98.69 88 LEU A O 1
ATOM 707 N N . LEU A 1 89 ? -8.766 4.961 12.195 1 98.81 89 LEU A N 1
ATOM 708 C CA . LEU A 1 89 ? -7.758 3.98 11.805 1 98.81 89 LEU A CA 1
ATOM 709 C C . LEU A 1 89 ? -6.773 3.729 12.938 1 98.81 89 LEU A C 1
ATOM 711 O O . LEU A 1 89 ? -6.059 4.641 13.359 1 98.81 89 LEU A O 1
ATOM 715 N N . SER A 1 90 ? -6.766 2.557 13.445 1 98.81 90 SER A N 1
ATOM 716 C CA . SER A 1 90 ? -5.734 2.117 14.375 1 98.81 90 SER A CA 1
ATOM 717 C C . SER A 1 90 ? -4.742 1.176 13.695 1 98.81 90 SER A C 1
ATOM 719 O O . SER A 1 90 ? -4.891 0.856 12.516 1 98.81 90 SER A O 1
ATOM 721 N N . THR A 1 91 ? -3.74 0.746 14.461 1 98.81 91 THR A N 1
ATOM 722 C CA . THR A 1 91 ? -2.688 -0.114 13.93 1 98.81 91 THR A CA 1
ATOM 723 C C . THR A 1 91 ? -3.285 -1.299 13.172 1 98.81 91 THR A C 1
ATOM 725 O O . THR A 1 91 ? -4.16 -1.992 13.695 1 98.81 91 THR A O 1
ATOM 728 N N . GLY A 1 92 ? -2.879 -1.456 11.914 1 98.56 92 GLY A N 1
ATOM 729 C CA . GLY A 1 92 ? -3.322 -2.594 11.125 1 98.56 92 GLY A CA 1
ATOM 730 C C . GLY A 1 92 ? -4.477 -2.264 10.203 1 98.56 92 GLY A C 1
ATOM 731 O O . GLY A 1 92 ? -4.863 -3.084 9.367 1 98.56 92 GLY A O 1
ATOM 732 N N . LYS A 1 93 ? -4.988 -1.058 10.328 1 98.88 93 LYS A N 1
ATOM 733 C CA . LYS A 1 93 ? -6.074 -0.643 9.453 1 98.88 93 LYS A CA 1
ATOM 734 C C . LYS A 1 93 ? -5.547 0.157 8.266 1 98.88 93 LYS A C 1
ATOM 736 O O . LYS A 1 93 ? -4.473 0.758 8.344 1 98.88 93 LYS A O 1
ATOM 741 N N . MET A 1 94 ? -6.305 0.121 7.199 1 98.94 94 MET A N 1
ATOM 742 C CA . MET A 1 94 ? -6 0.867 5.98 1 98.94 94 MET A CA 1
ATOM 743 C C . MET A 1 94 ? -7.238 1.575 5.449 1 98.94 94 MET A C 1
ATOM 745 O O . MET A 1 94 ? -8.359 1.276 5.871 1 98.94 94 MET A O 1
ATOM 749 N N . LEU A 1 95 ? -7.016 2.512 4.547 1 98.88 95 LEU A N 1
ATOM 750 C CA . LEU A 1 95 ? -8.078 3.211 3.832 1 98.88 95 LEU A CA 1
ATOM 751 C C . LEU A 1 95 ? -7.559 3.797 2.523 1 98.88 95 LEU A C 1
ATOM 753 O O . LEU A 1 95 ? -6.445 4.328 2.473 1 98.88 95 LEU A O 1
ATOM 757 N N . VAL A 1 96 ? -8.391 3.705 1.478 1 98.88 96 VAL A N 1
ATOM 758 C CA . VAL A 1 96 ? -8.07 4.355 0.211 1 98.88 96 VAL A CA 1
ATOM 759 C C . VAL A 1 96 ? -8.82 5.684 0.109 1 98.88 96 VAL A C 1
ATOM 761 O O . VAL A 1 96 ? -10.055 5.719 0.205 1 98.88 96 VAL A O 1
ATOM 764 N N . ILE A 1 97 ? -8.07 6.723 -0.029 1 98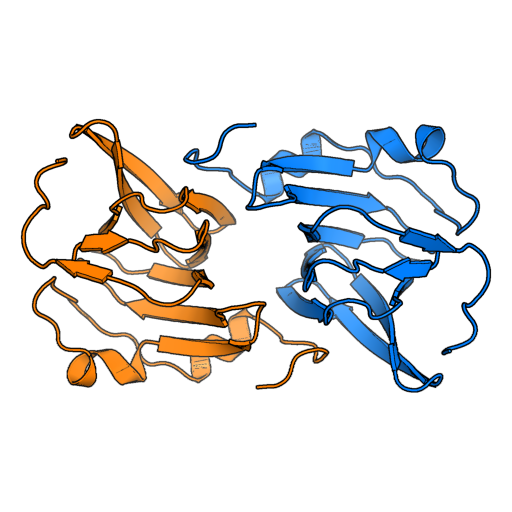.75 97 ILE A N 1
ATOM 765 C CA . ILE A 1 97 ? -8.633 8.047 -0.29 1 98.75 97 ILE A CA 1
ATOM 766 C C . ILE A 1 97 ? -8.82 8.234 -1.793 1 98.75 97 ILE A C 1
ATOM 768 O O . ILE A 1 97 ? -7.859 8.164 -2.561 1 98.75 97 ILE A O 1
ATOM 772 N N . PRO A 1 98 ? -10.039 8.508 -2.207 1 98.25 98 PRO A N 1
ATOM 773 C CA . PRO A 1 98 ? -10.266 8.656 -3.646 1 98.25 98 PRO A CA 1
ATOM 774 C C . PRO A 1 98 ? -9.547 9.875 -4.23 1 98.25 98 PRO A C 1
ATOM 776 O O . PRO A 1 98 ? -9.352 10.875 -3.537 1 98.25 98 PRO A O 1
ATOM 779 N N . LYS A 1 99 ? -9.273 9.75 -5.492 1 98.12 99 LYS A N 1
ATOM 780 C CA . LYS A 1 99 ? -8.688 10.852 -6.25 1 98.12 99 LYS A CA 1
ATOM 781 C C . LYS A 1 99 ? -9.445 12.148 -6 1 98.12 99 LYS A C 1
ATOM 783 O O . LYS A 1 99 ? -10.68 12.172 -6.02 1 98.12 99 LYS A O 1
ATOM 788 N N . ASP A 1 100 ? -8.734 13.195 -5.684 1 97.44 100 ASP A N 1
ATOM 789 C CA . ASP A 1 100 ? -9.219 14.578 -5.668 1 97.44 100 ASP A CA 1
ATOM 790 C C . ASP A 1 100 ? -10.117 14.82 -4.461 1 97.44 100 ASP A C 1
ATOM 792 O O . ASP A 1 100 ? -10.922 15.758 -4.461 1 97.44 100 ASP A O 1
ATOM 796 N N . VAL A 1 101 ? -10.102 14.008 -3.459 1 97.75 101 VAL A N 1
ATOM 797 C CA . VAL A 1 101 ? -10.891 14.195 -2.248 1 97.75 101 VAL A CA 1
ATOM 798 C C . VAL A 1 101 ? -10.039 14.883 -1.178 1 97.75 101 VAL A C 1
ATOM 800 O O . VAL A 1 101 ? -8.945 14.414 -0.851 1 97.75 101 VAL A O 1
ATOM 803 N N . TRP A 1 102 ? -10.516 15.969 -0.725 1 98.19 102 TRP A N 1
ATOM 804 C CA . TRP A 1 102 ? -9.859 16.641 0.395 1 98.19 102 TRP A CA 1
ATOM 805 C C . TRP A 1 102 ? -9.914 15.789 1.652 1 98.19 102 TRP A C 1
ATOM 807 O O . TRP A 1 102 ? -10.945 15.188 1.961 1 98.19 102 TRP A O 1
ATOM 817 N N . HIS A 1 103 ? -8.789 15.758 2.381 1 98.69 103 HIS A N 1
ATOM 818 C CA . HIS A 1 103 ? -8.727 14.969 3.611 1 98.69 103 HIS A CA 1
ATOM 819 C C . HIS A 1 103 ? -7.676 15.531 4.566 1 98.69 103 HIS A C 1
ATOM 821 O O . HIS A 1 103 ? -6.824 16.328 4.164 1 98.69 103 HIS A O 1
ATOM 827 N N . ARG A 1 104 ? -7.754 15.18 5.75 1 98.69 104 ARG A N 1
ATOM 828 C CA . ARG A 1 104 ? -6.773 15.539 6.77 1 98.69 104 ARG A CA 1
ATOM 829 C C . ARG A 1 104 ? -6.68 14.469 7.848 1 98.69 104 ARG A C 1
ATOM 831 O O . ARG A 1 104 ? -7.59 13.648 7.988 1 98.69 104 ARG A O 1
ATOM 838 N N . PHE A 1 105 ? -5.566 14.469 8.578 1 98.88 105 PHE A N 1
ATOM 839 C CA . PHE A 1 105 ? -5.297 13.508 9.648 1 98.88 105 PHE A CA 1
ATOM 840 C C . PHE A 1 105 ? -5.445 14.172 11.016 1 98.88 105 PHE A C 1
ATOM 842 O O . PHE A 1 105 ? -4.926 15.266 11.242 1 98.88 105 PHE A O 1
ATOM 849 N N . GLU A 1 106 ? -6.168 13.547 11.883 1 98.94 106 GLU A N 1
ATOM 850 C CA . GLU A 1 106 ? -6.25 13.93 13.289 1 98.94 106 GLU A CA 1
ATOM 851 C C . GLU A 1 106 ? -5.656 12.844 14.188 1 98.94 106 GLU A C 1
ATOM 853 O O . GLU A 1 106 ? -6.277 11.797 14.398 1 98.94 106 GLU A O 1
ATOM 858 N N . SER A 1 107 ? -4.523 13.102 14.711 1 98.88 107 SER A N 1
ATOM 859 C CA . SER A 1 107 ? -3.793 12.125 15.516 1 98.88 107 SER A CA 1
ATOM 860 C C . SER A 1 107 ? -3.283 12.75 16.812 1 98.88 107 SER A C 1
ATOM 862 O O . SER A 1 107 ? -2.074 12.812 17.047 1 98.88 107 SER A O 1
ATOM 864 N N . PRO A 1 108 ? -4.16 13.078 17.672 1 98.75 108 PRO A N 1
ATOM 865 C CA . PRO A 1 108 ? -3.699 13.781 18.875 1 98.75 108 PRO A CA 1
ATOM 866 C C . PRO A 1 108 ? -2.701 12.969 19.688 1 98.75 108 PRO A C 1
ATOM 868 O O . PRO A 1 108 ? -1.782 13.531 20.297 1 98.75 108 PRO A O 1
ATOM 871 N N . GLU A 1 109 ? -2.822 11.625 19.734 1 98.5 109 GLU A N 1
ATOM 872 C CA . GLU A 1 109 ? -1.978 10.797 20.594 1 98.5 109 GLU A CA 1
ATOM 873 C C . GLU A 1 109 ? -0.799 10.219 19.812 1 98.5 109 GLU A C 1
ATOM 875 O O . GLU A 1 109 ? 0.047 9.523 20.375 1 98.5 109 GLU A O 1
ATOM 880 N N . GLY A 1 110 ? -0.753 10.43 18.547 1 98.88 110 GLY A N 1
ATOM 881 C CA . GLY A 1 110 ? 0.377 9.984 17.75 1 98.88 110 GLY A CA 1
ATOM 882 C C . GLY A 1 110 ? 0.02 8.883 16.781 1 98.88 110 GLY A C 1
ATOM 883 O O . GLY A 1 110 ? -0.855 8.055 17.047 1 98.88 110 GLY A O 1
ATOM 884 N N . VAL A 1 111 ? 0.794 8.883 15.68 1 98.94 111 VAL A N 1
ATOM 885 C CA . VAL A 1 111 ? 0.566 7.871 14.656 1 98.94 111 VAL A CA 1
ATOM 886 C C . VAL A 1 111 ? 1.868 7.586 13.906 1 98.94 111 VAL A C 1
ATOM 888 O O . VAL A 1 111 ? 2.697 8.484 13.734 1 98.94 111 VAL A O 1
ATOM 891 N N . LYS A 1 112 ? 2.156 6.391 13.625 1 98.94 112 LYS A N 1
ATOM 892 C CA . LYS A 1 112 ? 3.055 5.918 12.578 1 98.94 112 LYS A CA 1
ATOM 893 C C . LYS A 1 112 ? 2.271 5.43 11.359 1 98.94 112 LYS A C 1
ATOM 895 O O . LYS A 1 112 ? 1.492 4.48 11.461 1 98.94 112 LYS A O 1
ATOM 900 N N . VAL A 1 113 ? 2.508 6.102 10.203 1 98.94 113 VAL A N 1
ATOM 901 C CA . VAL A 1 113 ? 1.65 5.84 9.055 1 98.94 113 VAL A CA 1
ATOM 902 C C . VAL A 1 113 ? 2.508 5.625 7.809 1 98.94 113 VAL A C 1
ATOM 904 O O . VAL A 1 113 ? 3.598 6.191 7.695 1 98.94 113 VAL A O 1
ATOM 907 N N . MET A 1 114 ? 2.086 4.734 6.949 1 98.94 114 MET A N 1
ATOM 908 C CA . MET A 1 114 ? 2.611 4.598 5.594 1 98.94 114 MET A CA 1
ATOM 909 C C . MET A 1 114 ? 1.574 5.027 4.562 1 98.94 114 MET A C 1
ATOM 911 O O . MET A 1 114 ? 0.396 4.684 4.68 1 98.94 114 MET A O 1
ATOM 915 N N . THR A 1 115 ? 1.981 5.816 3.605 1 98.94 115 THR A N 1
ATOM 916 C CA . THR A 1 115 ? 1.076 6.254 2.547 1 98.94 115 THR A CA 1
ATOM 917 C C . THR A 1 115 ? 1.685 5.992 1.173 1 98.94 115 THR A C 1
ATOM 919 O O . THR A 1 115 ? 2.908 6.004 1.017 1 98.94 115 THR A O 1
ATOM 922 N N . ILE A 1 116 ? 0.912 5.602 0.281 1 98.94 116 ILE A N 1
ATOM 923 C CA . ILE A 1 116 ? 1.239 5.699 -1.138 1 98.94 116 ILE A CA 1
ATOM 924 C C . ILE A 1 116 ? 0.528 6.902 -1.752 1 98.94 116 ILE A C 1
ATOM 926 O O . ILE A 1 116 ? -0.694 6.887 -1.922 1 98.94 116 ILE A O 1
ATOM 930 N N . THR A 1 117 ? 1.316 7.902 -2.059 1 98.75 117 THR A N 1
ATOM 931 C CA . THR A 1 117 ? 0.758 9.219 -2.352 1 98.75 117 THR A CA 1
ATOM 932 C C . THR A 1 117 ? 1.148 9.672 -3.758 1 98.75 117 THR A C 1
ATOM 934 O O . THR A 1 117 ? 2.33 9.867 -4.043 1 98.75 117 THR A O 1
ATOM 937 N N . PRO A 1 118 ? 0.106 9.867 -4.609 1 98.56 118 PRO A N 1
ATOM 938 C CA . PRO A 1 118 ? 0.425 10.469 -5.902 1 98.56 118 PRO A CA 1
ATOM 939 C C . PRO A 1 118 ? 0.81 11.945 -5.789 1 98.56 118 PRO A C 1
ATOM 941 O O . PRO A 1 118 ? 0.381 12.625 -4.855 1 98.56 118 PRO A O 1
ATOM 944 N N . GLN A 1 119 ? 1.604 12.367 -6.711 1 97.69 119 GLN A N 1
ATOM 945 C CA . GLN A 1 119 ? 1.977 13.773 -6.75 1 97.69 119 GLN A CA 1
ATOM 946 C C . GLN A 1 119 ? 1.353 14.477 -7.949 1 97.69 119 GLN A C 1
ATOM 948 O O . GLN A 1 119 ? 1.057 13.844 -8.961 1 97.69 119 GLN A O 1
ATOM 953 N N . PRO A 1 120 ? 1.086 15.727 -7.887 1 98.06 120 PRO A N 1
ATOM 954 C CA . PRO A 1 120 ? 1.362 16.625 -6.758 1 98.06 120 PRO A CA 1
ATOM 955 C C . PRO A 1 120 ? 0.285 16.562 -5.676 1 98.06 120 PRO A C 1
ATOM 957 O O . PRO A 1 120 ? -0.763 15.938 -5.883 1 98.06 120 PRO A O 1
ATOM 960 N N . THR A 1 121 ? 0.575 17.109 -4.551 1 98 121 THR A N 1
ATOM 961 C CA . THR A 1 121 ? -0.373 17.312 -3.461 1 98 121 THR A CA 1
ATOM 962 C C . THR A 1 121 ? -0.758 18.781 -3.348 1 98 121 THR A C 1
ATOM 964 O O . THR A 1 121 ? 0.107 19.656 -3.379 1 98 121 THR A O 1
ATOM 967 N N . GLU A 1 122 ? -1.994 19.062 -3.312 1 97.81 122 GLU A N 1
ATOM 968 C CA . GLU A 1 122 ? -2.5 20.391 -2.967 1 97.81 122 GLU A CA 1
ATOM 969 C C . GLU A 1 122 ? -2.852 20.469 -1.484 1 97.81 122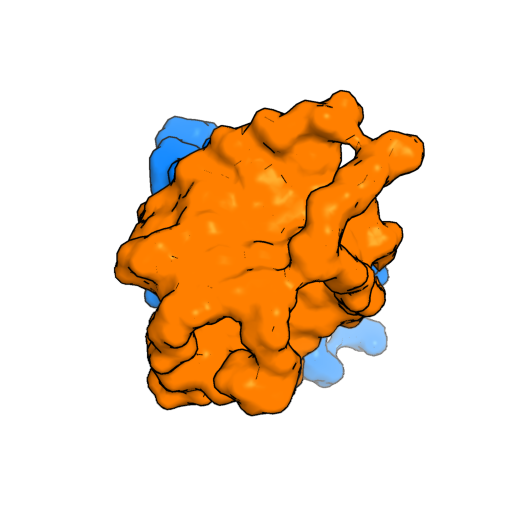 GLU A C 1
ATOM 971 O O . GLU A 1 122 ? -3.381 19.516 -0.909 1 97.81 122 GLU A O 1
ATOM 976 N N . HIS A 1 123 ? -2.65 21.656 -0.89 1 97.38 123 HIS A N 1
ATOM 977 C CA . HIS A 1 123 ? -2.842 21.828 0.545 1 97.38 123 HIS A CA 1
ATOM 978 C C . HIS A 1 123 ? -3.742 23.016 0.843 1 97.38 123 HIS A C 1
ATOM 980 O O . HIS A 1 123 ? -3.818 23.953 0.045 1 97.38 123 HIS A O 1
ATOM 986 N N . SER A 1 124 ? -4.367 23.016 1.961 1 97.31 124 SER A N 1
ATOM 987 C CA . SER A 1 124 ? -5.168 24.125 2.465 1 97.31 124 SER A CA 1
ATOM 988 C C . SER A 1 124 ? -5.211 24.125 3.988 1 97.31 124 SER A C 1
ATOM 990 O O . SER A 1 124 ? -5.516 23.109 4.609 1 97.31 124 SER A O 1
ATOM 992 N N . ILE A 1 125 ? -4.914 25.203 4.523 1 96.75 125 ILE A N 1
ATOM 993 C CA . ILE A 1 125 ? -4.996 25.328 5.973 1 96.75 125 ILE A CA 1
ATOM 994 C C . ILE A 1 125 ? -6.457 25.438 6.398 1 96.75 125 ILE A C 1
ATOM 996 O O . ILE A 1 125 ? -6.879 24.781 7.359 1 96.75 125 ILE A O 1
ATOM 1000 N N . GLU A 1 126 ? -7.234 26.203 5.574 1 94.06 126 GLU A N 1
ATOM 1001 C CA . GLU A 1 126 ? -8.664 26.328 5.828 1 94.06 126 GLU A CA 1
ATOM 1002 C C . GLU A 1 126 ? -9.445 25.156 5.215 1 94.06 126 GLU A C 1
ATOM 1004 O O . GLU A 1 126 ? -9 24.562 4.23 1 94.06 126 GLU A O 1
ATOM 1009 N N . GLN A 1 127 ? -10.57 24.953 5.82 1 92.5 127 GLN A N 1
ATOM 1010 C CA . GLN A 1 127 ? -11.422 23.922 5.223 1 92.5 127 GLN A CA 1
ATOM 1011 C C . GLN A 1 127 ? -11.859 24.312 3.818 1 92.5 127 GLN A C 1
ATOM 1013 O O . GLN A 1 127 ? -12.414 25.406 3.619 1 92.5 127 GLN A O 1
ATOM 1018 N N . PRO A 1 128 ? -11.477 23.547 2.896 1 90.31 128 PRO A N 1
ATOM 1019 C CA . PRO A 1 128 ? -11.883 23.875 1.527 1 90.31 128 PRO A CA 1
ATOM 1020 C C . PRO A 1 128 ? -13.398 23.812 1.332 1 90.31 128 PRO A C 1
ATOM 1022 O O . PRO A 1 128 ? -14.086 23.078 2.045 1 90.31 128 PRO A O 1
ATOM 1025 N N . ASN A 1 129 ? -13.977 24.781 0.517 1 72.44 129 ASN A N 1
ATOM 1026 C CA . ASN A 1 129 ? -15.391 24.797 0.178 1 72.44 129 ASN A CA 1
ATOM 1027 C C . ASN A 1 129 ? -15.742 23.672 -0.792 1 72.44 129 ASN A C 1
ATOM 1029 O O . ASN A 1 129 ? -14.945 23.328 -1.667 1 72.44 129 ASN A O 1
ATOM 1033 N N . GLY A 1 130 ? -16 22.562 -0.402 1 52.84 130 GLY A N 1
ATOM 1034 C CA . GLY A 1 130 ? -16.469 21.594 -1.381 1 52.84 130 GLY A CA 1
ATOM 1035 C C . GLY A 1 130 ? -16.969 22.234 -2.662 1 52.84 130 GLY A C 1
ATOM 1036 O O . GLY A 1 130 ? -17.828 23.109 -2.625 1 52.84 130 GLY A O 1
ATOM 1037 N N . ILE A 1 131 ? -16.078 22.531 -3.539 1 42.53 131 ILE A N 1
ATOM 1038 C CA . ILE A 1 131 ? -16.781 23.109 -4.676 1 42.53 131 ILE A CA 1
ATOM 1039 C C . ILE A 1 131 ? -17.906 22.172 -5.109 1 42.53 131 ILE A C 1
ATOM 1041 O O . ILE A 1 131 ? -17.719 20.953 -5.188 1 42.53 131 ILE A O 1
ATOM 1045 N N . MET B 1 1 ? -15.594 -3.557 -3.271 1 55.03 1 MET B N 1
ATOM 1046 C CA . MET B 1 1 ? -15.594 -2.764 -2.045 1 55.03 1 MET B CA 1
ATOM 1047 C C . MET B 1 1 ? -15.109 -1.344 -2.314 1 55.03 1 MET B C 1
ATOM 1049 O O . MET B 1 1 ? -14.18 -1.142 -3.1 1 55.03 1 MET B O 1
ATOM 1053 N N . SER B 1 2 ? -15.75 -0.428 -1.74 1 77.81 2 SER B N 1
ATOM 1054 C CA . SER B 1 2 ? -15.672 0.989 -2.076 1 77.81 2 SER B CA 1
ATOM 1055 C C . SER B 1 2 ? -14.469 1.646 -1.409 1 77.81 2 SER B C 1
ATOM 1057 O O . SER B 1 2 ? -13.922 1.114 -0.44 1 77.81 2 SER B O 1
ATOM 1059 N N . LYS B 1 3 ? -13.914 2.449 -2.029 1 93.69 3 LYS B N 1
ATOM 1060 C CA . LYS B 1 3 ? -12.93 3.359 -1.44 1 93.69 3 LYS B CA 1
ATOM 1061 C C . LYS B 1 3 ? -13.523 4.102 -0.246 1 93.69 3 LYS B C 1
ATOM 1063 O O . LYS B 1 3 ? -14.703 3.934 0.078 1 93.69 3 LYS B O 1
ATOM 1068 N N . SER B 1 4 ? -12.766 4.668 0.611 1 94.25 4 SER B N 1
ATOM 1069 C CA . SER B 1 4 ? -13.148 5.57 1.692 1 94.25 4 SER B CA 1
ATOM 1070 C C . SER B 1 4 ? -13.734 4.801 2.873 1 94.25 4 SER B C 1
ATOM 1072 O O . SER B 1 4 ? -14.57 5.324 3.609 1 94.25 4 SER B O 1
ATOM 1074 N N . VAL B 1 5 ? -13.43 3.562 2.969 1 94.44 5 VAL B N 1
ATOM 1075 C CA . VAL B 1 5 ? -13.836 2.75 4.109 1 94.44 5 VAL B CA 1
ATOM 1076 C C . VAL B 1 5 ? -12.602 2.186 4.812 1 94.44 5 VAL B C 1
ATOM 1078 O O . VAL B 1 5 ? -11.688 1.683 4.156 1 94.44 5 VAL B O 1
ATOM 1081 N N . ALA B 1 6 ? -12.648 2.324 6.148 1 98.12 6 ALA B N 1
ATOM 1082 C CA . ALA B 1 6 ? -11.562 1.735 6.926 1 98.12 6 ALA B CA 1
ATOM 1083 C C . ALA B 1 6 ? -11.633 0.211 6.902 1 98.12 6 ALA B C 1
ATOM 1085 O O . ALA B 1 6 ? -12.719 -0.367 7.043 1 98.12 6 ALA B O 1
ATOM 1086 N N . ILE B 1 7 ? -10.531 -0.41 6.73 1 98.5 7 ILE B N 1
ATOM 1087 C CA . ILE B 1 7 ? -10.438 -1.865 6.664 1 98.5 7 ILE B CA 1
ATOM 1088 C C . ILE B 1 7 ? -9.398 -2.361 7.66 1 98.5 7 ILE B C 1
ATOM 1090 O O . ILE B 1 7 ? -8.273 -1.852 7.699 1 98.5 7 ILE B O 1
ATOM 1094 N N . THR B 1 8 ? -9.766 -3.291 8.523 1 98.62 8 THR B N 1
ATOM 1095 C CA . THR B 1 8 ? -8.781 -4.031 9.305 1 98.62 8 THR B CA 1
ATOM 1096 C C . THR B 1 8 ? -8.148 -5.133 8.461 1 98.62 8 THR B C 1
ATOM 1098 O O . THR B 1 8 ? -8.758 -6.18 8.234 1 98.62 8 THR B O 1
ATOM 1101 N N . ILE B 1 9 ? -6.891 -5.004 8.078 1 98.69 9 ILE B N 1
ATOM 1102 C CA . ILE B 1 9 ? -6.285 -5.805 7.02 1 98.69 9 ILE B CA 1
ATOM 1103 C C . ILE B 1 9 ? -6.277 -7.277 7.422 1 98.69 9 ILE B C 1
ATOM 1105 O O . ILE B 1 9 ? -6.785 -8.133 6.688 1 98.69 9 ILE B O 1
ATOM 1109 N N . ASN B 1 10 ? -5.801 -7.578 8.625 1 98.5 10 ASN B N 1
ATOM 1110 C CA . ASN B 1 10 ? -5.605 -8.969 9.016 1 98.5 10 ASN B CA 1
ATOM 1111 C C . ASN B 1 10 ? -6.938 -9.711 9.133 1 98.5 10 ASN B C 1
ATOM 1113 O O . ASN B 1 10 ? -7.008 -10.914 8.867 1 98.5 10 ASN B O 1
ATOM 1117 N N . ASP B 1 11 ? -8.031 -9 9.453 1 98.44 11 ASP B N 1
ATOM 1118 C CA . ASP B 1 11 ? -9.359 -9.609 9.562 1 98.44 11 ASP B CA 1
ATOM 1119 C C . ASP B 1 11 ? -9.852 -10.094 8.203 1 98.44 11 ASP B C 1
ATOM 1121 O O . ASP B 1 11 ? -10.719 -10.969 8.125 1 98.44 11 ASP B O 1
ATOM 1125 N N . GLN B 1 12 ? -9.328 -9.508 7.156 1 98.44 12 GLN B N 1
ATOM 1126 C CA . GLN B 1 12 ? -9.836 -9.797 5.816 1 98.44 12 GLN B CA 1
ATOM 1127 C C . GLN B 1 12 ? -9.391 -11.18 5.348 1 98.44 12 GLN B C 1
ATOM 1129 O O . GLN B 1 12 ? -9.969 -11.734 4.418 1 98.44 12 GLN B O 1
ATOM 1134 N N . PHE B 1 13 ? -8.383 -11.758 6.023 1 98.5 13 PHE B N 1
ATOM 1135 C CA . PHE B 1 13 ? -7.91 -13.078 5.609 1 98.5 13 PHE B CA 1
ATOM 1136 C C . PHE B 1 13 ? -8.93 -14.156 5.965 1 98.5 13 PHE B C 1
ATOM 1138 O O . PHE B 1 13 ? -8.812 -15.297 5.516 1 98.5 13 PHE B O 1
ATOM 1145 N N . SER B 1 14 ? -9.945 -13.836 6.754 1 98.5 14 SER B N 1
ATOM 1146 C CA . SER B 1 14 ? -11.062 -14.758 6.965 1 98.5 14 SER B CA 1
ATOM 1147 C C . SER B 1 14 ? -11.875 -14.938 5.688 1 98.5 14 SER B C 1
ATOM 1149 O O . SER B 1 14 ? -12.664 -15.883 5.582 1 98.5 14 SER B O 1
ATOM 1151 N N . ARG B 1 15 ? -11.719 -14.039 4.727 1 98.31 15 ARG B N 1
ATOM 1152 C CA . ARG B 1 15 ? -12.484 -14.062 3.482 1 98.31 15 ARG B CA 1
ATOM 1153 C C . ARG B 1 15 ? -11.82 -14.977 2.455 1 98.31 15 ARG B C 1
ATOM 1155 O O . ARG B 1 15 ? -12.359 -15.18 1.361 1 98.31 15 ARG B O 1
ATOM 1162 N N . VAL B 1 16 ? -10.633 -15.477 2.754 1 98.75 16 VAL B N 1
ATOM 1163 C CA . VAL B 1 16 ? -9.922 -16.312 1.786 1 98.75 16 VAL B CA 1
ATOM 1164 C C . VAL B 1 16 ? -9.578 -17.656 2.412 1 98.75 16 VAL B C 1
ATOM 1166 O O . VAL B 1 16 ? -9.602 -17.797 3.637 1 98.75 16 VAL B O 1
ATOM 1169 N N . GLU B 1 17 ? -9.281 -18.594 1.564 1 98.69 17 GLU B N 1
ATOM 1170 C CA . GLU B 1 17 ? -8.836 -19.922 1.974 1 98.69 17 GLU B CA 1
ATOM 1171 C C . GLU B 1 17 ? -7.375 -20.156 1.59 1 98.69 17 GLU B C 1
ATOM 1173 O O . GLU B 1 17 ? -6.91 -19.656 0.563 1 98.69 17 GLU B O 1
ATOM 1178 N N . PHE B 1 18 ? -6.727 -20.891 2.467 1 98.81 18 PHE B N 1
ATOM 1179 C CA . PHE B 1 18 ? -5.34 -21.234 2.18 1 98.81 18 PHE B CA 1
ATOM 1180 C C . PHE B 1 18 ? -5.254 -22.172 0.983 1 98.81 18 PHE B C 1
ATOM 1182 O O . PHE B 1 18 ? -5.762 -23.297 1.03 1 98.81 18 PHE B O 1
ATOM 1189 N N . LEU B 1 19 ? -4.684 -21.734 -0.133 1 98.88 19 LEU B N 1
ATOM 1190 C CA . LEU B 1 19 ? -4.395 -22.594 -1.278 1 98.88 19 LEU B CA 1
ATOM 1191 C C . LEU B 1 19 ? -3.047 -23.281 -1.11 1 98.88 19 LEU B C 1
ATOM 1193 O O . LEU B 1 19 ? -1.996 -22.641 -1.208 1 98.88 19 LEU B O 1
ATOM 1197 N N . LYS B 1 20 ? -3.051 -24.453 -0.892 1 98.5 20 LYS B N 1
ATOM 1198 C CA . LYS B 1 20 ? -1.83 -25.219 -0.64 1 98.5 20 LYS B CA 1
ATOM 1199 C C . LYS B 1 20 ? -1.183 -25.656 -1.946 1 98.5 20 LYS B C 1
ATOM 1201 O O . LYS B 1 20 ? -1.87 -26.125 -2.857 1 98.5 20 LYS B O 1
ATOM 1206 N N . ASP B 1 21 ? 0.114 -25.516 -2.018 1 98.5 21 ASP B N 1
ATOM 1207 C CA . ASP B 1 21 ? 0.937 -26.078 -3.084 1 98.5 21 ASP B CA 1
ATOM 1208 C C . ASP B 1 21 ? 0.531 -25.516 -4.445 1 98.5 21 ASP B C 1
ATOM 1210 O O . ASP B 1 21 ? 0.318 -26.266 -5.395 1 98.5 21 ASP B O 1
ATOM 1214 N N . ARG B 1 22 ? 0.347 -24.172 -4.559 1 98.56 22 ARG B N 1
ATOM 1215 C CA . ARG B 1 22 ? 0.125 -23.484 -5.82 1 98.56 22 ARG B CA 1
ATOM 1216 C C . ARG B 1 22 ? 1.252 -23.766 -6.809 1 98.56 22 ARG B C 1
ATOM 1218 O O . ARG B 1 22 ? 2.418 -23.859 -6.418 1 98.56 22 ARG B O 1
ATOM 1225 N N . THR B 1 23 ? 0.971 -23.922 -8.055 1 98.5 23 THR B N 1
ATOM 1226 C CA . THR B 1 23 ? 1.95 -24.078 -9.125 1 98.5 23 THR B CA 1
ATOM 1227 C C . THR B 1 23 ? 1.667 -23.109 -10.266 1 98.5 23 THR B C 1
ATOM 1229 O O . THR B 1 23 ? 0.575 -22.531 -10.352 1 98.5 23 THR B O 1
ATOM 1232 N N . PRO B 1 24 ? 2.643 -22.906 -11.125 1 98.12 24 PRO B N 1
ATOM 1233 C CA . PRO B 1 24 ? 2.395 -22.031 -12.273 1 98.12 24 PRO B CA 1
ATOM 1234 C C . PRO B 1 24 ? 1.217 -22.484 -13.125 1 98.12 24 PRO B C 1
ATOM 1236 O O . PRO B 1 24 ? 0.609 -21.688 -13.836 1 98.12 24 PRO B O 1
ATOM 1239 N N . GLU B 1 25 ? 0.773 -23.703 -13.031 1 98.06 25 GLU B N 1
ATOM 1240 C CA . GLU B 1 25 ? -0.307 -24.266 -13.836 1 98.06 25 GLU B CA 1
ATOM 1241 C C . GLU B 1 25 ? -1.648 -24.156 -13.117 1 98.06 25 GLU B C 1
ATOM 1243 O O . GLU B 1 25 ? -2.699 -24.406 -13.711 1 98.06 25 GLU B O 1
ATOM 1248 N N . THR B 1 26 ? -1.58 -23.812 -11.812 1 98.25 26 THR B N 1
ATOM 1249 C CA . THR B 1 26 ? -2.832 -23.641 -11.086 1 98.25 26 THR B CA 1
ATOM 1250 C C . THR B 1 26 ? -3.736 -22.641 -11.789 1 98.25 26 THR B C 1
ATOM 1252 O O . THR B 1 26 ? -3.322 -21.516 -12.062 1 98.25 26 THR B O 1
ATOM 1255 N N . THR B 1 27 ? -4.977 -22.984 -12.062 1 96.62 27 THR B N 1
ATOM 1256 C CA . THR B 1 27 ? -5.895 -22.125 -12.82 1 96.62 27 THR B CA 1
ATOM 1257 C C . THR B 1 27 ? -6.504 -21.062 -11.914 1 96.62 27 THR B C 1
ATOM 1259 O O . THR B 1 27 ? -6.488 -21.188 -10.688 1 96.62 27 THR B O 1
ATOM 1262 N N . ASN B 1 28 ? -7.031 -20.078 -12.57 1 94.56 28 ASN B N 1
ATOM 1263 C CA . ASN B 1 28 ? -7.738 -19.047 -11.82 1 94.56 28 ASN B CA 1
ATOM 1264 C C . ASN B 1 28 ? -8.898 -19.641 -11.023 1 94.56 28 ASN B C 1
ATOM 1266 O O . ASN B 1 28 ? -9.164 -19.203 -9.898 1 94.56 28 ASN B O 1
ATOM 1270 N N . GLU B 1 29 ? -9.57 -20.578 -11.648 1 96.56 29 GLU B N 1
ATOM 1271 C CA . GLU B 1 29 ? -10.695 -21.219 -10.984 1 96.56 29 GLU B CA 1
ATOM 1272 C C . GLU B 1 29 ? -10.25 -21.938 -9.719 1 96.56 29 GLU B C 1
ATOM 1274 O O . GLU B 1 29 ? -10.922 -21.859 -8.688 1 96.56 29 GLU B O 1
ATOM 1279 N N . GLN B 1 30 ? -9.172 -22.594 -9.75 1 97.25 30 GLN B N 1
ATOM 1280 C CA . GLN B 1 30 ? -8.633 -23.344 -8.617 1 97.25 30 GLN B CA 1
ATOM 1281 C C . GLN B 1 30 ? -8.18 -22.391 -7.504 1 97.25 30 GLN B C 1
ATOM 1283 O O . GLN B 1 30 ? -8.25 -22.734 -6.324 1 97.25 30 GLN B O 1
ATOM 1288 N N . ALA B 1 31 ? -7.77 -21.234 -7.941 1 98 31 ALA B N 1
ATOM 1289 C CA . ALA B 1 31 ? -7.125 -20.328 -7 1 98 31 ALA B CA 1
ATOM 1290 C C . ALA B 1 31 ? -8.102 -19.266 -6.508 1 98 31 ALA B C 1
ATOM 1292 O O . ALA B 1 31 ? -7.77 -18.453 -5.641 1 98 31 ALA B O 1
ATOM 1293 N N . LYS B 1 32 ? -9.289 -19.219 -6.977 1 97.31 32 LYS B N 1
ATOM 1294 C CA . LYS B 1 32 ? -10.203 -18.094 -6.824 1 97.31 32 LYS B CA 1
ATOM 1295 C C . LYS B 1 32 ? -10.461 -17.781 -5.352 1 97.31 32 LYS B C 1
ATOM 1297 O O . LYS B 1 32 ? -10.656 -16.625 -4.977 1 97.31 32 LYS B O 1
ATOM 1302 N N . ASN B 1 33 ? -10.461 -18.797 -4.477 1 98.56 33 ASN B N 1
ATOM 1303 C CA . ASN B 1 33 ? -10.805 -18.594 -3.072 1 98.56 33 ASN B CA 1
ATOM 1304 C C . ASN B 1 33 ? -9.594 -18.156 -2.258 1 98.56 33 ASN B C 1
ATOM 1306 O O . ASN B 1 33 ? -9.719 -17.828 -1.073 1 98.56 33 ASN B O 1
ATOM 1310 N N . ALA B 1 34 ? -8.461 -18.125 -2.861 1 98.81 34 ALA B N 1
ATOM 1311 C CA . ALA B 1 34 ? -7.234 -17.766 -2.146 1 98.81 34 ALA B CA 1
ATOM 1312 C C . ALA B 1 34 ? -6.949 -16.281 -2.252 1 98.81 34 ALA B C 1
ATOM 1314 O O . ALA B 1 34 ? -5.965 -15.781 -1.695 1 98.81 34 ALA B O 1
ATOM 1315 N N . PHE B 1 35 ? -7.773 -15.57 -3.027 1 98.62 35 PHE B N 1
ATOM 1316 C CA . PHE B 1 35 ? -7.578 -14.156 -3.297 1 98.62 35 PHE B CA 1
ATOM 1317 C C . PHE B 1 35 ? -8.852 -13.367 -3.006 1 98.62 35 PHE B C 1
ATOM 1319 O O . PHE B 1 35 ? -9.953 -13.859 -3.227 1 98.62 35 PHE B O 1
ATOM 1326 N N . ALA B 1 36 ? -8.711 -12.219 -2.539 1 98.38 36 ALA B N 1
ATOM 1327 C CA . ALA B 1 36 ? -9.859 -11.336 -2.33 1 98.38 36 ALA B CA 1
ATOM 1328 C C . ALA B 1 36 ? -9.492 -9.891 -2.627 1 98.38 36 ALA B C 1
ATOM 1330 O O . ALA B 1 36 ? -8.398 -9.438 -2.295 1 98.38 36 ALA B O 1
ATOM 1331 N N . LEU B 1 37 ? -10.359 -9.156 -3.213 1 98.25 37 LEU B N 1
ATOM 1332 C CA . LEU B 1 37 ? -10.234 -7.719 -3.41 1 98.25 37 LEU B CA 1
ATOM 1333 C C . LEU B 1 37 ? -10.594 -6.961 -2.137 1 98.25 37 LEU B C 1
ATOM 1335 O O . LEU B 1 37 ? -11.68 -7.152 -1.584 1 98.25 37 LEU B O 1
ATOM 1339 N N . LEU B 1 38 ? -9.688 -6.129 -1.648 1 98.19 38 LEU B N 1
ATOM 1340 C CA . LEU B 1 38 ? -9.969 -5.316 -0.471 1 98.19 38 LEU B CA 1
ATOM 1341 C C . LEU B 1 38 ? -10.586 -3.982 -0.87 1 98.19 38 LEU B C 1
ATOM 1343 O O . LEU B 1 38 ? -11.5 -3.49 -0.195 1 98.19 38 LEU B O 1
ATOM 1347 N N . SER B 1 39 ? -10.102 -3.381 -1.938 1 98.44 39 SER B N 1
ATOM 1348 C CA . SER B 1 39 ? -10.539 -2.068 -2.404 1 98.44 39 SER B CA 1
ATOM 1349 C C . SER B 1 39 ? -10.078 -1.806 -3.834 1 98.44 39 SER B C 1
ATOM 1351 O O . SER B 1 39 ? -8.992 -2.238 -4.23 1 98.44 39 SER B O 1
ATOM 1353 N N . GLU B 1 40 ? -10.914 -1.032 -4.555 1 97.88 40 GLU B N 1
ATOM 1354 C CA . GLU B 1 40 ? -10.414 -0.448 -5.797 1 97.88 40 GLU B CA 1
ATOM 1355 C C . GLU B 1 40 ? -9.289 0.553 -5.52 1 97.88 40 GLU B C 1
ATOM 1357 O O . GLU B 1 40 ? -9.234 1.152 -4.445 1 97.88 40 GLU B O 1
ATOM 1362 N N . TYR B 1 41 ? -8.422 0.676 -6.375 1 98.44 41 TYR B N 1
ATOM 1363 C CA . TYR B 1 41 ? -7.305 1.609 -6.305 1 98.44 41 TYR B CA 1
ATOM 1364 C C . TYR B 1 41 ? -6.82 1.989 -7.699 1 98.44 41 TYR B C 1
ATOM 1366 O O . TYR B 1 41 ? -6.289 1.148 -8.43 1 98.44 41 TYR B O 1
ATOM 1374 N N . ARG B 1 42 ? -7.023 3.174 -8.055 1 97.44 42 ARG B N 1
ATOM 1375 C CA . ARG B 1 42 ? -6.676 3.682 -9.375 1 97.44 42 ARG B CA 1
ATOM 1376 C C . ARG B 1 42 ? -7.16 2.736 -10.469 1 97.44 42 ARG B C 1
ATOM 1378 O O . ARG B 1 42 ? -8.359 2.48 -10.586 1 97.44 42 ARG B O 1
ATOM 1385 N N . ASP B 1 43 ? -6.312 2.275 -11.32 1 97.5 43 ASP B N 1
ATOM 1386 C CA . ASP B 1 43 ? -6.66 1.399 -12.438 1 97.5 43 ASP B CA 1
ATOM 1387 C C . ASP B 1 43 ? -6.492 -0.069 -12.062 1 97.5 43 ASP B C 1
ATOM 1389 O O . ASP B 1 43 ? -6.273 -0.919 -12.922 1 97.5 43 ASP B O 1
ATOM 1393 N N . GLY B 1 44 ? -6.582 -0.354 -10.82 1 97.94 44 GLY B N 1
ATOM 1394 C CA . GLY B 1 44 ? -6.438 -1.711 -10.32 1 97.94 44 GLY B CA 1
ATOM 1395 C C . GLY B 1 44 ? -7.129 -1.933 -8.984 1 97.94 44 GLY B C 1
ATOM 1396 O O . GLY B 1 44 ? -8.289 -1.561 -8.812 1 97.94 44 GLY B O 1
ATOM 1397 N N . GLY B 1 45 ? -6.383 -2.604 -8.141 1 98.44 45 GLY B N 1
ATOM 1398 C CA . GLY B 1 45 ? -6.988 -2.932 -6.859 1 98.44 45 GLY B CA 1
ATOM 1399 C C . GLY B 1 45 ? -5.973 -3.35 -5.812 1 98.44 45 GLY B C 1
ATOM 1400 O O . GLY B 1 45 ? -4.801 -3.568 -6.129 1 98.44 45 GLY B O 1
ATOM 1401 N N . ILE B 1 46 ? -6.445 -3.295 -4.586 1 98.88 46 ILE B N 1
ATOM 1402 C CA . ILE B 1 46 ? -5.723 -3.869 -3.457 1 98.88 46 ILE B CA 1
ATOM 1403 C C . ILE B 1 46 ? -6.254 -5.27 -3.16 1 98.88 46 ILE B C 1
ATOM 1405 O O . ILE B 1 46 ? -7.457 -5.453 -2.959 1 98.88 46 ILE B O 1
ATOM 1409 N N . TYR B 1 47 ? -5.367 -6.215 -3.123 1 98.75 47 TYR B N 1
ATOM 1410 C CA . TYR B 1 47 ? -5.762 -7.609 -2.949 1 98.75 47 TYR B CA 1
ATOM 1411 C C . TYR B 1 47 ? -5.027 -8.242 -1.773 1 98.75 47 TYR B C 1
ATOM 1413 O O . TYR B 1 47 ? -3.934 -7.801 -1.408 1 98.75 47 TYR B O 1
ATOM 1421 N N . ILE B 1 48 ? -5.621 -9.242 -1.229 1 98.81 48 ILE B N 1
ATOM 1422 C CA . ILE B 1 48 ? -4.918 -10.148 -0.328 1 98.81 48 ILE B CA 1
ATOM 1423 C C . ILE B 1 48 ? -4.953 -11.562 -0.891 1 98.81 48 ILE B C 1
ATOM 1425 O O . ILE B 1 48 ? -5.859 -11.914 -1.65 1 98.81 48 ILE B O 1
ATOM 1429 N N . ALA B 1 49 ? -4.004 -12.312 -0.513 1 98.94 49 ALA B N 1
ATOM 1430 C CA . ALA B 1 49 ? -3.92 -13.711 -0.927 1 98.94 49 ALA B CA 1
ATOM 1431 C C . ALA B 1 49 ? -3.258 -14.562 0.152 1 98.94 49 ALA B C 1
ATOM 1433 O O . ALA B 1 49 ? -2.451 -14.07 0.938 1 98.94 49 ALA B O 1
ATOM 1434 N N . HIS B 1 50 ? -3.604 -15.766 0.239 1 98.94 50 HIS B N 1
ATOM 1435 C CA . HIS B 1 50 ? -3.082 -16.734 1.195 1 98.94 50 HIS B CA 1
ATOM 1436 C C . HIS B 1 50 ? -2.82 -18.078 0.526 1 98.94 50 HIS B C 1
ATOM 1438 O O . HIS B 1 50 ? -3.76 -18.781 0.151 1 98.94 50 HIS B O 1
ATOM 1444 N N . TYR B 1 51 ? -1.527 -18.438 0.34 1 98.94 51 TYR B N 1
ATOM 1445 C CA . TYR B 1 51 ? -1.203 -19.656 -0.394 1 98.94 51 TYR B CA 1
ATOM 1446 C C . TYR B 1 51 ? 0.217 -20.125 -0.085 1 98.94 51 TYR B C 1
ATOM 1448 O O . TYR B 1 51 ? 0.992 -19.391 0.536 1 98.94 51 TYR B O 1
ATOM 1456 N N . SER B 1 52 ? 0.528 -21.312 -0.457 1 98.94 52 SER B N 1
ATOM 1457 C CA . SER B 1 52 ? 1.895 -21.812 -0.55 1 98.94 52 SER B CA 1
ATOM 1458 C C . SER B 1 52 ? 2.213 -22.297 -1.962 1 98.94 52 SER B C 1
ATOM 1460 O O . SER B 1 52 ? 1.307 -22.5 -2.773 1 98.94 52 SER B O 1
ATOM 1462 N N . GLY B 1 53 ? 3.48 -22.406 -2.248 1 98.81 53 GLY B N 1
ATOM 1463 C CA . GLY B 1 53 ? 3.908 -22.875 -3.559 1 98.81 53 GLY B CA 1
ATOM 1464 C C . GLY B 1 53 ? 4.465 -21.766 -4.434 1 98.81 53 GLY B C 1
ATOM 1465 O O . GLY B 1 53 ? 5.152 -20.875 -3.943 1 98.81 53 GLY B O 1
ATOM 1466 N N . PHE B 1 54 ? 4.223 -21.953 -5.766 1 98.69 54 PHE B N 1
ATOM 1467 C CA . PHE B 1 54 ? 4.883 -21.094 -6.75 1 98.69 54 PHE B CA 1
ATOM 1468 C C . PHE B 1 54 ? 3.867 -20.516 -7.723 1 98.69 54 PHE B C 1
ATOM 1470 O O . PHE B 1 54 ? 3.033 -21.234 -8.273 1 98.69 54 PHE B O 1
ATOM 1477 N N . SER B 1 55 ? 3.975 -19.234 -7.891 1 98.62 55 SER B N 1
ATOM 1478 C CA . SER B 1 55 ? 3.102 -18.625 -8.883 1 98.62 55 SER B CA 1
ATOM 1479 C C . SER B 1 55 ? 3.691 -18.734 -10.281 1 98.62 55 SER B C 1
ATOM 1481 O O . SER B 1 55 ? 4.879 -19.031 -10.438 1 98.62 55 SER B O 1
ATOM 1483 N N . GLU B 1 56 ? 2.852 -18.5 -11.281 1 98.44 56 GLU B N 1
ATOM 1484 C CA . GLU B 1 56 ? 3.367 -18.25 -12.625 1 98.44 56 GLU B CA 1
ATOM 1485 C C . GLU B 1 56 ? 4.035 -16.875 -12.711 1 98.44 56 GLU B C 1
ATOM 1487 O O . GLU B 1 56 ? 3.977 -16.094 -11.766 1 98.44 56 GLU B O 1
ATOM 1492 N N . TRP B 1 57 ? 4.727 -16.656 -13.906 1 98.25 57 TRP B N 1
ATOM 1493 C CA . TRP B 1 57 ? 5.242 -15.312 -14.188 1 98.25 57 TRP B CA 1
ATOM 1494 C C . TRP B 1 57 ? 4.105 -14.352 -14.516 1 98.25 57 TRP B C 1
ATOM 1496 O O . TRP B 1 57 ? 3.156 -14.711 -15.211 1 98.25 57 TRP B O 1
ATOM 1506 N N . GLU B 1 58 ? 4.246 -13.148 -14.031 1 98.56 58 GLU B N 1
ATOM 1507 C CA . GLU B 1 58 ? 3.285 -12.109 -14.391 1 98.56 58 GLU B CA 1
ATOM 1508 C C . GLU B 1 58 ? 3.971 -10.758 -14.539 1 98.56 58 GLU B C 1
ATOM 1510 O O . GLU B 1 58 ? 5.082 -10.555 -14.039 1 98.56 58 GLU B O 1
ATOM 1515 N N . LYS B 1 59 ? 3.373 -9.852 -15.227 1 98.19 59 LYS B N 1
ATOM 1516 C CA . LYS B 1 59 ? 3.791 -8.453 -15.289 1 98.19 59 LYS B CA 1
ATOM 1517 C C . LYS B 1 59 ? 2.586 -7.527 -15.43 1 98.19 59 LYS B C 1
ATOM 1519 O O . LYS B 1 59 ? 1.497 -7.969 -15.805 1 98.19 59 LYS B O 1
ATOM 1524 N N . HIS B 1 60 ? 2.771 -6.352 -15.141 1 98.56 60 HIS B N 1
ATOM 1525 C CA . HIS B 1 60 ? 1.753 -5.309 -15.234 1 98.56 60 HIS B CA 1
ATOM 1526 C C . HIS B 1 60 ? 2.223 -4.152 -16.109 1 98.56 60 HIS B C 1
ATOM 1528 O O . HIS B 1 60 ? 2.939 -3.266 -15.641 1 98.56 60 HIS B O 1
ATOM 1534 N N . PRO B 1 61 ? 1.782 -4.066 -17.312 1 97.81 61 PRO B N 1
ATOM 1535 C CA . PRO B 1 61 ? 2.299 -3.082 -18.266 1 97.81 61 PRO B CA 1
ATOM 1536 C C . PRO B 1 61 ? 1.882 -1.654 -17.922 1 97.81 61 PRO B C 1
ATOM 1538 O O . PRO B 1 61 ? 2.486 -0.696 -18.406 1 97.81 61 PRO B O 1
ATOM 1541 N N . LYS B 1 62 ? 0.93 -1.492 -17.031 1 97.5 62 LYS B N 1
ATOM 1542 C CA . LYS B 1 62 ? 0.35 -0.163 -16.859 1 97.5 62 LYS B CA 1
ATOM 1543 C C . LYS B 1 62 ? 0.848 0.499 -15.578 1 97.5 62 LYS B C 1
ATOM 1545 O O . LYS B 1 62 ? 0.518 1.653 -15.297 1 97.5 62 LYS B O 1
ATOM 1550 N N . GLY B 1 63 ? 1.69 -0.249 -14.805 1 97.81 63 GLY B N 1
ATOM 1551 C CA . GLY B 1 63 ? 2.141 0.444 -13.609 1 97.81 63 GLY B CA 1
ATOM 1552 C C . GLY B 1 63 ? 2.938 -0.443 -12.664 1 97.81 63 GLY B C 1
ATOM 1553 O O . GLY B 1 63 ? 3.027 -1.654 -12.875 1 97.81 63 GLY B O 1
ATOM 1554 N N . ASP B 1 64 ? 3.484 0.171 -11.625 1 98.75 64 ASP B N 1
ATOM 1555 C CA . ASP B 1 64 ? 4.188 -0.51 -10.547 1 98.75 64 ASP B CA 1
ATOM 1556 C C . ASP B 1 64 ? 3.221 -1.327 -9.688 1 98.75 64 ASP B C 1
ATOM 1558 O O . ASP B 1 64 ? 2.043 -0.981 -9.57 1 98.75 64 ASP B O 1
ATOM 1562 N N . GLU B 1 65 ? 3.693 -2.338 -9.125 1 98.88 65 GLU B N 1
ATOM 1563 C CA . GLU B 1 65 ? 2.957 -3.117 -8.141 1 98.88 65 GLU B CA 1
ATOM 1564 C C . GLU B 1 65 ? 3.611 -3.023 -6.762 1 98.88 65 GLU B C 1
ATOM 1566 O O . GLU B 1 65 ? 4.836 -3.086 -6.648 1 98.88 65 GLU B O 1
ATOM 1571 N N . PHE B 1 66 ? 2.84 -2.777 -5.75 1 98.94 66 PHE B N 1
ATOM 1572 C CA . PHE B 1 66 ? 3.256 -2.811 -4.352 1 98.94 66 PHE B CA 1
ATOM 1573 C C . PHE B 1 66 ? 2.959 -4.172 -3.732 1 98.94 66 PHE B C 1
ATOM 1575 O O . PHE B 1 66 ? 1.863 -4.711 -3.902 1 98.94 66 PHE B O 1
ATOM 1582 N N . VAL B 1 67 ? 3.947 -4.773 -3.08 1 98.94 67 VAL B N 1
ATOM 1583 C CA . VAL B 1 67 ? 3.795 -6.047 -2.385 1 98.94 67 VAL B CA 1
ATOM 1584 C C . VAL B 1 67 ? 4.18 -5.883 -0.916 1 98.94 67 VAL B C 1
ATOM 1586 O O . VAL B 1 67 ? 5.23 -5.324 -0.601 1 98.94 67 VAL B O 1
ATOM 1589 N N . GLN B 1 68 ? 3.391 -6.348 -0.027 1 98.94 68 GLN B N 1
ATOM 1590 C CA . GLN B 1 68 ? 3.699 -6.414 1.397 1 98.94 68 GLN B CA 1
ATOM 1591 C C . GLN B 1 68 ? 3.357 -7.789 1.968 1 98.94 68 GLN B C 1
ATOM 1593 O O . GLN B 1 68 ? 2.25 -8.289 1.77 1 98.94 68 GLN B O 1
ATOM 1598 N N . VAL B 1 69 ? 4.316 -8.383 2.646 1 98.94 69 VAL B N 1
ATOM 1599 C CA . VAL B 1 69 ? 4.059 -9.656 3.314 1 98.94 69 VAL B CA 1
ATOM 1600 C C . VAL B 1 69 ? 3.5 -9.398 4.711 1 98.94 69 VAL B C 1
ATOM 1602 O O . VAL B 1 69 ? 4.102 -8.672 5.508 1 98.94 69 VAL B O 1
ATOM 1605 N N . LEU B 1 70 ? 2.363 -9.992 5.012 1 98.88 70 LEU B N 1
ATOM 1606 C CA . LEU B 1 70 ? 1.665 -9.797 6.277 1 98.88 70 LEU B CA 1
ATOM 1607 C C . LEU B 1 70 ? 1.785 -11.031 7.164 1 98.88 70 LEU B C 1
ATOM 1609 O O . LEU B 1 70 ? 1.51 -10.969 8.367 1 98.88 70 LEU B O 1
ATOM 1613 N N . GLY B 1 71 ? 2.146 -12.172 6.602 1 98.88 71 GLY B N 1
ATOM 1614 C CA . GLY B 1 71 ? 2.412 -13.438 7.277 1 98.88 71 GLY B CA 1
ATOM 1615 C C . GLY B 1 71 ? 3.262 -14.383 6.453 1 98.8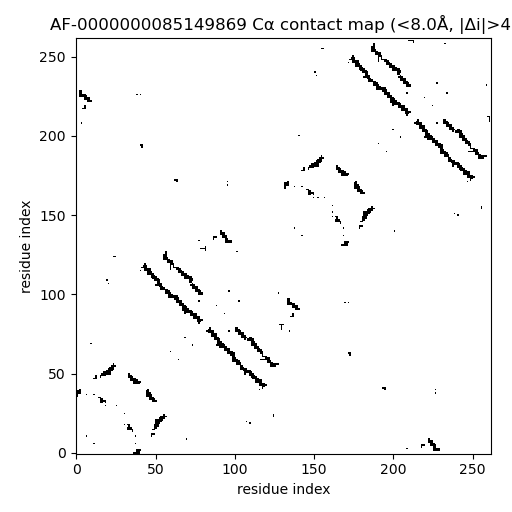8 71 GLY B C 1
ATOM 1616 O O . GLY B 1 71 ? 3.098 -14.477 5.234 1 98.88 71 GLY B O 1
ATOM 1617 N N . GLY B 1 72 ? 4.113 -15.148 7.125 1 98.81 72 GLY B N 1
ATOM 1618 C CA . GLY B 1 72 ? 4.98 -16.078 6.41 1 98.81 72 GLY B CA 1
ATOM 1619 C C . GLY B 1 72 ? 6.094 -15.383 5.648 1 98.81 72 GLY B C 1
ATOM 1620 O O . GLY B 1 72 ? 6.711 -14.445 6.152 1 98.81 72 GLY B O 1
ATOM 1621 N N . GLU B 1 73 ? 6.402 -16.031 4.477 1 98.81 73 GLU B N 1
ATOM 1622 C CA . GLU B 1 73 ? 7.508 -15.5 3.684 1 98.81 73 GLU B CA 1
ATOM 1623 C C . GLU B 1 73 ? 7.367 -15.891 2.215 1 98.81 73 GLU B C 1
ATOM 1625 O O . GLU B 1 73 ? 6.664 -16.844 1.887 1 98.81 73 GLU B O 1
ATOM 1630 N N . THR B 1 74 ? 8 -15.164 1.378 1 98.94 74 THR B N 1
ATOM 1631 C CA . THR B 1 74 ? 8.102 -15.461 -0.047 1 98.94 74 THR B CA 1
ATOM 1632 C C . THR B 1 74 ? 9.414 -14.953 -0.619 1 98.94 74 THR B C 1
ATOM 1634 O O . THR B 1 74 ? 9.953 -13.945 -0.152 1 98.94 74 THR B O 1
ATOM 1637 N N . THR B 1 75 ? 9.945 -15.648 -1.522 1 98.94 75 THR B N 1
ATOM 1638 C CA . THR B 1 75 ? 10.953 -15.078 -2.402 1 98.94 75 THR B CA 1
ATOM 1639 C C . THR B 1 75 ? 10.305 -14.484 -3.652 1 98.94 75 THR B C 1
ATOM 1641 O O . THR B 1 75 ? 9.719 -15.203 -4.457 1 98.94 75 THR B O 1
ATOM 1644 N N . LEU B 1 76 ? 10.367 -13.211 -3.771 1 98.94 76 LEU B N 1
ATOM 1645 C CA . LEU B 1 76 ? 9.883 -12.508 -4.957 1 98.94 76 LEU B CA 1
ATOM 1646 C C . LEU B 1 76 ? 10.977 -12.398 -6.012 1 98.94 76 LEU B C 1
ATOM 1648 O O . LEU B 1 76 ? 11.984 -11.727 -5.797 1 98.94 76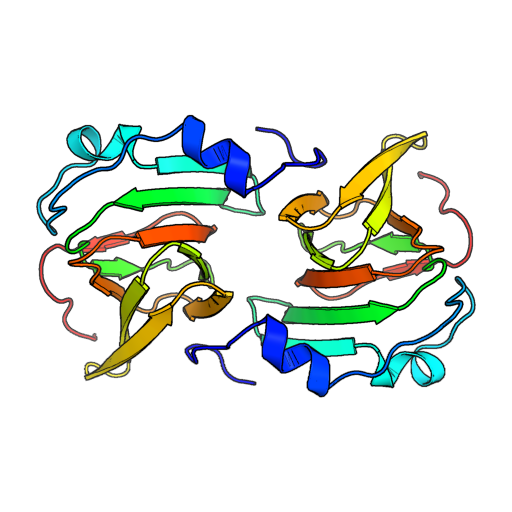 LEU B O 1
ATOM 1652 N N . VAL B 1 77 ? 10.812 -13.023 -7.102 1 98.56 77 VAL B N 1
ATOM 1653 C CA . VAL B 1 77 ? 11.812 -13.094 -8.156 1 98.56 77 VAL B CA 1
ATOM 1654 C C . VAL B 1 77 ? 11.453 -12.125 -9.281 1 98.56 77 VAL B C 1
ATOM 1656 O O . VAL B 1 77 ? 10.383 -12.242 -9.891 1 98.56 77 VAL B O 1
ATOM 1659 N N . LEU B 1 78 ? 12.289 -11.18 -9.539 1 98.19 78 LEU B N 1
ATOM 1660 C CA . LEU B 1 78 ? 12.133 -10.242 -10.641 1 98.19 78 LEU B CA 1
ATOM 1661 C C . LEU B 1 78 ? 13.078 -10.586 -11.789 1 98.19 78 LEU B C 1
ATOM 1663 O O . LEU B 1 78 ? 14.234 -10.945 -11.562 1 98.19 78 LEU B O 1
ATOM 1667 N N . LEU B 1 79 ? 12.594 -10.5 -12.969 1 96.69 79 LEU B N 1
ATOM 1668 C CA . LEU B 1 79 ? 13.453 -10.633 -14.133 1 96.69 79 LEU B CA 1
ATOM 1669 C C . LEU B 1 79 ? 13.922 -9.266 -14.617 1 96.69 79 LEU B C 1
ATOM 1671 O O . LEU B 1 79 ? 13.141 -8.508 -15.195 1 96.69 79 LEU B O 1
ATOM 1675 N N . VAL B 1 80 ? 15.172 -8.953 -14.375 1 92.31 80 VAL B N 1
ATOM 1676 C CA . VAL B 1 80 ? 15.766 -7.684 -14.773 1 92.31 80 VAL B CA 1
ATOM 1677 C C . VAL B 1 80 ? 16.906 -7.934 -15.75 1 92.31 80 VAL B C 1
ATOM 1679 O O . VAL B 1 80 ? 17.891 -8.594 -15.414 1 92.31 80 VAL B O 1
ATOM 1682 N N . GLU B 1 81 ? 16.781 -7.41 -16.906 1 90.25 81 GLU B N 1
ATOM 1683 C CA . GLU B 1 81 ? 17.781 -7.641 -17.953 1 90.25 81 GLU B CA 1
ATOM 1684 C C . GLU B 1 81 ? 18.062 -9.125 -18.141 1 90.25 81 GLU B C 1
ATOM 1686 O O . GLU B 1 81 ? 19.219 -9.539 -18.172 1 90.25 81 GLU B O 1
ATOM 1691 N N . ASN B 1 82 ? 17 -9.898 -18.016 1 88.94 82 ASN B N 1
ATOM 1692 C CA . ASN B 1 82 ? 17 -11.344 -18.234 1 88.94 82 ASN B CA 1
ATOM 1693 C C . ASN B 1 82 ? 17.766 -12.078 -17.141 1 88.94 82 ASN B C 1
ATOM 1695 O O . ASN B 1 82 ? 18.203 -13.211 -17.328 1 88.94 82 ASN B O 1
ATOM 1699 N N . VAL B 1 83 ? 17.984 -11.414 -16.094 1 94.44 83 VAL B N 1
ATOM 1700 C CA . VAL B 1 83 ? 18.594 -12.031 -14.93 1 94.44 83 VAL B CA 1
ATOM 1701 C C . VAL B 1 83 ? 17.609 -12.023 -13.766 1 94.44 83 VAL B C 1
ATOM 1703 O O . VAL B 1 83 ? 16.953 -11.016 -13.5 1 94.44 83 VAL B O 1
ATOM 1706 N N . GLU B 1 84 ? 17.547 -13.156 -13.078 1 96.62 84 GLU B N 1
ATOM 1707 C CA . GLU B 1 84 ? 16.656 -13.242 -11.922 1 96.62 84 GLU B CA 1
ATOM 1708 C C . GLU B 1 84 ? 17.234 -12.5 -10.719 1 96.62 84 GLU B C 1
ATOM 1710 O O . GLU B 1 84 ? 18.359 -12.773 -10.297 1 96.62 84 GLU B O 1
ATOM 1715 N N . GLN B 1 85 ? 16.578 -11.562 -10.305 1 97 85 GLN B N 1
ATOM 1716 C CA . GLN B 1 85 ? 16.844 -10.93 -9.016 1 97 85 GLN B CA 1
ATOM 1717 C C . GLN B 1 85 ? 15.914 -11.477 -7.938 1 97 85 GLN B C 1
ATOM 1719 O O . GLN B 1 85 ? 14.695 -11.297 -8.008 1 97 85 GLN B O 1
ATOM 1724 N N . ARG B 1 86 ? 16.453 -12.102 -6.938 1 98.31 86 ARG B N 1
ATOM 1725 C CA . ARG B 1 86 ? 15.68 -12.773 -5.91 1 98.31 86 ARG B CA 1
ATOM 1726 C C . ARG B 1 86 ? 15.617 -11.945 -4.633 1 98.31 86 ARG B C 1
ATOM 1728 O O . ARG B 1 86 ? 16.656 -11.547 -4.094 1 98.31 86 ARG B O 1
ATOM 1735 N N . ASN B 1 87 ? 14.5 -11.664 -4.145 1 98.69 87 ASN B N 1
ATOM 1736 C CA . ASN B 1 87 ? 14.258 -10.852 -2.953 1 98.69 87 ASN B CA 1
ATOM 1737 C C . ASN B 1 87 ? 13.469 -11.617 -1.899 1 98.69 87 ASN B C 1
ATOM 1739 O O . ASN B 1 87 ? 12.312 -11.984 -2.131 1 98.69 87 ASN B O 1
ATOM 1743 N N . LEU B 1 88 ? 14.078 -11.812 -0.774 1 98.69 88 LEU B N 1
ATOM 1744 C CA . LEU B 1 88 ? 13.367 -12.469 0.318 1 98.69 88 LEU B CA 1
ATOM 1745 C C . LEU B 1 88 ? 12.5 -11.469 1.079 1 98.69 88 LEU B C 1
ATOM 1747 O O . LEU B 1 88 ? 13.008 -10.461 1.581 1 98.69 88 LEU B O 1
ATOM 1751 N N . LEU B 1 89 ? 11.258 -11.734 1.168 1 98.81 89 LEU B N 1
ATOM 1752 C CA . LEU B 1 89 ? 10.305 -10.93 1.924 1 98.81 89 LEU B CA 1
ATOM 1753 C C . LEU B 1 89 ? 9.656 -11.758 3.027 1 98.81 89 LEU B C 1
ATOM 1755 O O . LEU B 1 89 ? 8.961 -12.734 2.748 1 98.81 89 LEU B O 1
ATOM 1759 N N . SER B 1 90 ? 9.906 -11.406 4.23 1 98.81 90 SER B N 1
ATOM 1760 C CA . SER B 1 90 ? 9.188 -11.961 5.367 1 98.81 90 SER B CA 1
ATOM 1761 C C . SER B 1 90 ? 8.172 -10.969 5.918 1 98.81 90 SER B C 1
ATOM 1763 O O . SER B 1 90 ? 8.062 -9.844 5.422 1 98.81 90 SER B O 1
ATOM 1765 N N . THR B 1 91 ? 7.43 -11.398 6.945 1 98.81 91 THR B N 1
ATOM 1766 C CA . THR B 1 91 ? 6.383 -10.57 7.539 1 98.81 91 THR B CA 1
ATOM 1767 C C . THR B 1 91 ? 6.914 -9.18 7.859 1 98.81 91 THR B C 1
ATOM 1769 O O . THR B 1 91 ? 7.961 -9.039 8.492 1 98.81 91 THR B O 1
ATOM 1772 N N . GLY B 1 92 ? 6.242 -8.148 7.332 1 98.56 92 GLY B N 1
ATOM 1773 C CA . GLY B 1 92 ? 6.613 -6.777 7.629 1 98.56 92 GLY B CA 1
ATOM 1774 C C . GLY B 1 92 ? 7.473 -6.141 6.551 1 98.56 92 GLY B C 1
ATOM 1775 O O . GLY B 1 92 ? 7.742 -4.941 6.594 1 98.56 92 GLY B O 1
ATOM 1776 N N . LYS B 1 93 ? 7.867 -6.941 5.582 1 98.88 93 LYS B N 1
ATOM 1777 C CA . LYS B 1 93 ? 8.664 -6.402 4.48 1 98.88 93 LYS B CA 1
ATOM 1778 C C . LYS B 1 93 ? 7.777 -6.055 3.283 1 98.88 93 LYS B C 1
ATOM 1780 O O . LYS B 1 93 ? 6.691 -6.617 3.123 1 98.88 93 LYS B O 1
ATOM 1785 N N . MET B 1 94 ? 8.258 -5.137 2.498 1 98.88 94 MET B N 1
ATOM 1786 C CA . MET B 1 94 ? 7.59 -4.707 1.275 1 98.88 94 MET B CA 1
ATOM 1787 C C . MET B 1 94 ? 8.578 -4.605 0.119 1 98.88 94 MET B C 1
ATOM 1789 O O . MET B 1 94 ? 9.789 -4.617 0.332 1 98.88 94 MET B O 1
ATOM 1793 N N . LEU B 1 95 ? 8.039 -4.523 -1.084 1 98.88 95 LEU B N 1
ATOM 1794 C CA . LEU B 1 95 ? 8.82 -4.293 -2.299 1 98.88 95 LEU B CA 1
ATOM 1795 C C . LEU B 1 95 ? 7.938 -3.717 -3.402 1 98.88 95 LEU B C 1
ATOM 1797 O O . LEU B 1 95 ? 6.793 -4.137 -3.574 1 98.88 95 LEU B O 1
ATOM 1801 N N . VAL B 1 96 ? 8.5 -2.777 -4.152 1 98.88 96 VAL B N 1
ATOM 1802 C CA . VAL B 1 96 ? 7.816 -2.25 -5.332 1 98.88 96 VAL B CA 1
ATOM 1803 C C . VAL B 1 96 ? 8.367 -2.92 -6.59 1 98.88 96 VAL B C 1
ATOM 1805 O O . VAL B 1 96 ? 9.57 -2.871 -6.848 1 98.88 96 VAL B O 1
ATOM 1808 N N . ILE B 1 97 ? 7.492 -3.541 -7.285 1 98.75 97 ILE B N 1
ATOM 1809 C CA . ILE B 1 97 ? 7.824 -4.109 -8.586 1 98.75 97 ILE B CA 1
ATOM 1810 C C . ILE B 1 97 ? 7.625 -3.057 -9.68 1 98.75 97 ILE B C 1
ATOM 1812 O O . ILE B 1 97 ? 6.523 -2.531 -9.852 1 98.75 97 ILE B O 1
ATOM 1816 N N . PRO B 1 98 ? 8.664 -2.775 -10.43 1 98.19 98 PRO B N 1
ATOM 1817 C CA . PRO B 1 98 ? 8.516 -1.744 -11.461 1 98.19 98 PRO B CA 1
ATOM 1818 C C . PRO B 1 98 ? 7.547 -2.146 -12.57 1 98.19 98 PRO B C 1
ATOM 1820 O O . PRO B 1 98 ? 7.406 -3.334 -12.867 1 98.19 98 PRO B O 1
ATOM 1823 N N . LYS B 1 99 ? 7 -1.125 -13.156 1 98.06 99 LYS B N 1
ATOM 1824 C CA . LYS B 1 99 ? 6.129 -1.312 -14.312 1 98.06 99 LYS B CA 1
ATOM 1825 C C . LYS B 1 99 ? 6.77 -2.238 -15.344 1 98.06 99 LYS B C 1
ATOM 1827 O O . LYS B 1 99 ? 7.949 -2.092 -15.664 1 98.06 99 LYS B O 1
ATOM 1832 N N . ASP B 1 100 ? 6.027 -3.223 -15.789 1 97.38 100 ASP B N 1
ATOM 1833 C CA . ASP B 1 100 ? 6.348 -4.051 -16.953 1 97.38 100 ASP B CA 1
ATOM 1834 C C . ASP B 1 100 ? 7.477 -5.027 -16.625 1 97.38 100 ASP B C 1
ATOM 1836 O O . ASP B 1 100 ? 8.141 -5.535 -17.531 1 97.38 100 ASP B O 1
ATOM 1840 N N . VAL B 1 101 ? 7.797 -5.285 -15.406 1 97.75 101 VAL B N 1
ATOM 1841 C CA . VAL B 1 101 ? 8.828 -6.242 -15.023 1 97.75 101 VAL B CA 1
ATOM 1842 C C . VAL B 1 101 ? 8.188 -7.59 -14.703 1 97.75 101 VAL B C 1
ATOM 1844 O O . VAL B 1 101 ? 7.266 -7.676 -13.891 1 97.75 101 VAL B O 1
ATOM 1847 N N . TRP B 1 102 ? 8.625 -8.57 -15.383 1 98.19 102 TRP B N 1
ATOM 1848 C CA . TRP B 1 102 ? 8.188 -9.93 -15.078 1 98.19 102 TRP B CA 1
ATOM 1849 C C . TRP B 1 102 ? 8.633 -10.352 -13.68 1 98.19 102 TRP B C 1
ATOM 1851 O O . TRP B 1 102 ? 9.773 -10.086 -13.281 1 98.19 102 TRP B O 1
ATOM 1861 N N . HIS B 1 103 ? 7.73 -11.016 -12.961 1 98.69 103 HIS B N 1
ATOM 1862 C CA . HIS B 1 103 ? 8.055 -11.477 -11.617 1 98.69 103 HIS B CA 1
ATOM 1863 C C . HIS B 1 103 ? 7.203 -12.68 -11.227 1 98.69 103 HIS B C 1
ATOM 1865 O O . HIS B 1 103 ? 6.191 -12.969 -11.867 1 98.69 103 HIS B O 1
ATOM 1871 N N . ARG B 1 104 ? 7.602 -13.367 -10.266 1 98.69 104 ARG B N 1
ATOM 1872 C CA . ARG B 1 104 ? 6.859 -14.484 -9.703 1 98.69 104 ARG B CA 1
ATOM 1873 C C . ARG B 1 104 ? 7.152 -14.648 -8.219 1 98.69 104 ARG B C 1
ATOM 1875 O O . ARG B 1 104 ? 8.164 -14.141 -7.723 1 98.69 104 ARG B O 1
ATOM 1882 N N . PHE B 1 105 ? 6.242 -15.32 -7.516 1 98.88 105 PHE B N 1
ATOM 1883 C CA . PHE B 1 105 ? 6.348 -15.57 -6.082 1 98.88 105 PHE B CA 1
ATOM 1884 C C . PHE B 1 105 ? 6.742 -17.016 -5.812 1 98.88 105 PHE B C 1
ATOM 1886 O O . PHE B 1 105 ? 6.172 -17.938 -6.402 1 98.88 105 PHE B O 1
ATOM 1893 N N . GLU B 1 106 ? 7.723 -17.219 -4.988 1 98.94 106 GLU B N 1
ATOM 1894 C CA . GLU B 1 106 ? 8.094 -18.516 -4.457 1 98.94 106 GLU B CA 1
ATOM 1895 C C . GLU B 1 106 ? 7.859 -18.594 -2.953 1 98.94 106 GLU B C 1
ATOM 1897 O O . GLU B 1 106 ? 8.625 -18.016 -2.17 1 98.94 106 GLU B O 1
ATOM 1902 N N . SER B 1 107 ? 6.848 -19.281 -2.57 1 98.88 107 SER B N 1
ATOM 1903 C CA . SER B 1 107 ? 6.441 -19.375 -1.171 1 98.88 107 SER B CA 1
ATOM 1904 C C . SER B 1 107 ? 6.188 -20.812 -0.757 1 98.88 107 SER B C 1
ATOM 1906 O O . SER B 1 107 ? 5.066 -21.172 -0.38 1 98.88 107 SER B O 1
ATOM 1908 N N . PRO B 1 108 ? 7.199 -21.594 -0.704 1 98.75 108 PRO B N 1
ATOM 1909 C CA . PRO B 1 108 ? 6.961 -23.016 -0.428 1 98.75 108 PRO B CA 1
ATOM 1910 C C . PRO B 1 108 ? 6.281 -23.25 0.92 1 98.75 108 PRO B C 1
ATOM 1912 O O . PRO B 1 108 ? 5.473 -24.172 1.057 1 98.75 108 PRO B O 1
ATOM 1915 N N . GLU B 1 109 ? 6.555 -22.422 1.948 1 98.5 109 GLU B N 1
ATOM 1916 C CA . GLU B 1 109 ? 6.031 -22.656 3.291 1 98.5 109 GLU B CA 1
ATOM 1917 C C . GLU B 1 109 ? 4.777 -21.828 3.551 1 98.5 109 GLU B C 1
ATOM 1919 O O . GLU B 1 109 ? 4.168 -21.938 4.617 1 98.5 109 GLU B O 1
ATOM 1924 N N . GLY B 1 110 ? 4.422 -20.984 2.654 1 98.88 110 GLY B N 1
ATOM 1925 C CA . GLY B 1 110 ? 3.193 -20.219 2.789 1 98.88 110 GLY B CA 1
ATOM 1926 C C . GLY B 1 110 ? 3.434 -18.734 2.973 1 98.88 110 GLY B C 1
ATOM 1927 O O . GLY B 1 110 ? 4.438 -18.328 3.559 1 98.88 110 GLY B O 1
ATOM 1928 N N . VAL B 1 111 ? 2.422 -18 2.506 1 98.94 111 VAL B N 1
ATOM 1929 C CA . VAL B 1 111 ? 2.516 -16.547 2.619 1 98.94 111 VAL B CA 1
ATOM 1930 C C . VAL B 1 111 ? 1.115 -15.945 2.703 1 98.94 111 VAL B C 1
ATOM 1932 O O . VAL B 1 111 ? 0.17 -16.469 2.109 1 98.94 111 VAL B O 1
ATOM 1935 N N . LYS B 1 112 ? 0.901 -15 3.52 1 98.94 112 LYS B N 1
ATOM 1936 C CA . LYS B 1 112 ? -0.161 -14 3.475 1 98.94 112 LYS B CA 1
ATOM 1937 C C . LYS B 1 112 ? 0.359 -12.664 2.941 1 98.94 112 LYS B C 1
ATOM 1939 O O . LYS B 1 112 ? 1.238 -12.047 3.547 1 98.94 112 LYS B O 1
ATOM 1944 N N . VAL B 1 113 ? -0.216 -12.227 1.795 1 98.94 113 VAL B N 1
ATOM 1945 C CA . VAL B 1 113 ? 0.368 -11.086 1.104 1 98.94 113 VAL B CA 1
ATOM 1946 C C . VAL B 1 113 ? -0.729 -10.094 0.728 1 98.94 113 VAL B C 1
ATOM 1948 O O . VAL B 1 113 ? -1.872 -10.484 0.479 1 98.94 113 VAL B O 1
ATOM 1951 N N . MET B 1 114 ? -0.425 -8.828 0.806 1 98.94 114 MET B N 1
ATOM 1952 C CA . MET B 1 114 ? -1.238 -7.758 0.231 1 98.94 114 MET B CA 1
ATOM 1953 C C . MET B 1 114 ? -0.533 -7.121 -0.96 1 98.94 114 MET B C 1
ATOM 1955 O O . MET B 1 114 ? 0.67 -6.859 -0.909 1 98.94 114 MET B O 1
ATOM 1959 N N . THR B 1 115 ? -1.247 -6.918 -2.045 1 98.94 115 THR B N 1
ATOM 1960 C CA . THR B 1 115 ? -0.675 -6.277 -3.223 1 98.94 115 THR B CA 1
ATOM 1961 C C . THR B 1 115 ? -1.559 -5.129 -3.695 1 98.94 115 THR B C 1
ATOM 1963 O O . THR B 1 115 ? -2.775 -5.152 -3.504 1 98.94 115 THR B O 1
ATOM 1966 N N . ILE B 1 116 ? -0.978 -4.113 -4.109 1 98.94 116 ILE B N 1
ATOM 1967 C CA . ILE B 1 116 ? -1.643 -3.123 -4.949 1 98.94 116 ILE B CA 1
ATOM 1968 C C . ILE B 1 116 ? -1.237 -3.332 -6.406 1 98.94 116 ILE B C 1
ATOM 1970 O O . ILE B 1 116 ? -0.098 -3.053 -6.785 1 98.94 116 ILE B O 1
ATOM 1974 N N . THR B 1 117 ? -2.18 -3.814 -7.18 1 98.75 117 THR B N 1
ATOM 1975 C CA . THR B 1 117 ? -1.861 -4.355 -8.5 1 98.75 117 THR B CA 1
ATOM 1976 C C . THR B 1 117 ? -2.623 -3.607 -9.586 1 98.75 117 THR B C 1
ATOM 1978 O O . THR B 1 117 ? -3.855 -3.65 -9.633 1 98.75 117 THR B O 1
ATOM 1981 N N . PRO B 1 118 ? -1.843 -2.965 -10.484 1 98.56 118 PRO B N 1
ATOM 1982 C CA . PRO B 1 118 ? -2.527 -2.389 -11.641 1 98.56 118 PRO B CA 1
ATOM 1983 C C . PRO B 1 118 ? -3.043 -3.449 -12.617 1 98.56 118 PRO B C 1
ATOM 1985 O O . PRO B 1 118 ? -2.49 -4.551 -12.68 1 98.56 118 PRO B O 1
ATOM 1988 N N . GLN B 1 119 ? -4.074 -3.098 -13.305 1 97.69 119 GLN B N 1
ATOM 1989 C CA . GL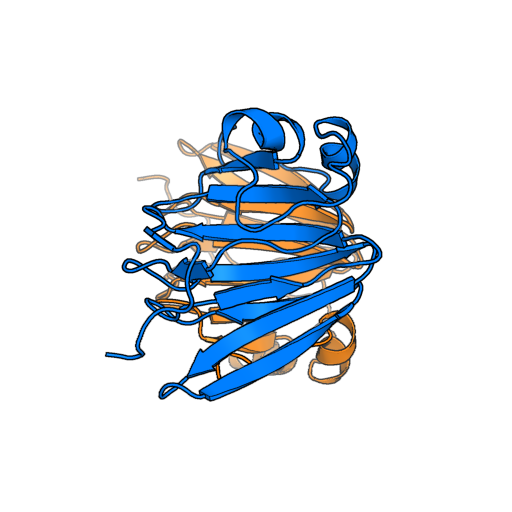N B 1 119 ? -4.609 -4 -14.32 1 97.69 119 GLN B CA 1
ATOM 1990 C C . GLN B 1 119 ? -4.387 -3.447 -15.719 1 97.69 119 GLN B C 1
ATOM 1992 O O . GLN B 1 119 ? -4.285 -2.234 -15.906 1 97.69 119 GLN B O 1
ATOM 1997 N N . PRO B 1 120 ? -4.25 -4.258 -16.688 1 98.06 120 PRO B N 1
ATOM 1998 C CA . PRO B 1 120 ? -4.348 -5.715 -16.641 1 98.06 120 PRO B CA 1
ATOM 1999 C C . PRO B 1 120 ? -3.041 -6.379 -16.203 1 98.06 120 PRO B C 1
ATOM 2001 O O . PRO B 1 120 ? -2.012 -5.707 -16.109 1 98.06 120 PRO B O 1
ATOM 2004 N N . THR B 1 121 ? -3.125 -7.621 -15.898 1 98.06 121 THR B N 1
ATOM 2005 C CA . THR B 1 121 ? -1.974 -8.477 -15.633 1 98.06 121 THR B CA 1
ATOM 2006 C C . THR B 1 121 ? -1.744 -9.453 -16.781 1 98.06 121 THR B C 1
ATOM 2008 O O . THR B 1 121 ? -2.688 -10.078 -17.266 1 98.06 121 THR B O 1
ATOM 2011 N N . GLU B 1 122 ? -0.562 -9.516 -17.266 1 97.81 122 GLU B N 1
ATOM 2012 C CA . GLU B 1 122 ? -0.145 -10.562 -18.203 1 97.81 122 GLU B CA 1
ATOM 2013 C C . GLU B 1 122 ? 0.536 -11.711 -17.469 1 97.81 122 GLU B C 1
ATOM 2015 O O . GLU B 1 122 ? 1.296 -11.492 -16.516 1 97.81 122 GLU B O 1
ATOM 2020 N N . HIS B 1 123 ? 0.343 -12.93 -17.969 1 97.44 123 HIS B N 1
ATOM 2021 C CA . HIS B 1 123 ? 0.851 -14.117 -17.281 1 97.44 123 HIS B CA 1
ATOM 2022 C C . HIS B 1 123 ? 1.651 -15 -18.25 1 97.44 123 HIS B C 1
ATOM 2024 O O . HIS B 1 123 ? 1.432 -14.961 -19.453 1 97.44 123 HIS B O 1
ATOM 2030 N N . SER B 1 124 ? 2.525 -15.781 -17.719 1 97.31 124 SER B N 1
ATOM 2031 C CA . SER B 1 124 ? 3.289 -16.781 -18.469 1 97.31 124 SER B CA 1
ATOM 2032 C C . SER B 1 124 ? 3.693 -17.938 -17.578 1 97.31 124 SER B C 1
ATOM 2034 O O . SER B 1 124 ? 4.254 -17.734 -16.5 1 97.31 124 SER B O 1
ATOM 2036 N N . ILE B 1 125 ? 3.406 -19.078 -18 1 96.75 125 ILE B N 1
ATOM 2037 C CA . ILE B 1 125 ? 3.814 -20.25 -17.25 1 96.75 125 ILE B CA 1
ATOM 2038 C C . ILE B 1 125 ? 5.312 -20.484 -17.438 1 96.75 125 ILE B C 1
ATOM 2040 O O . ILE B 1 125 ? 6.02 -20.781 -16.469 1 96.75 125 ILE B O 1
ATOM 2044 N N . GLU B 1 126 ? 5.785 -20.234 -18.688 1 94 126 GLU B N 1
ATOM 2045 C CA . GLU B 1 126 ? 7.211 -20.344 -18.969 1 94 126 GLU B CA 1
ATOM 2046 C C . GLU B 1 126 ? 7.949 -19.062 -18.625 1 94 126 GLU B C 1
ATOM 2048 O O . GLU B 1 126 ? 7.359 -17.984 -18.641 1 94 126 GLU B O 1
ATOM 2053 N N . GLN B 1 127 ? 9.211 -19.25 -18.375 1 92.38 127 GLN B N 1
ATOM 2054 C CA . GLN B 1 127 ? 10 -18.047 -18.156 1 92.38 127 GLN B CA 1
ATOM 2055 C C . GLN B 1 127 ? 10.039 -17.172 -19.406 1 92.38 127 GLN B C 1
ATOM 2057 O O . GLN B 1 127 ? 10.391 -17.641 -20.484 1 92.38 127 GLN B O 1
ATOM 2062 N N . PRO B 1 128 ? 9.516 -16.047 -19.266 1 90.25 128 PRO B N 1
ATOM 2063 C CA . PRO B 1 128 ? 9.539 -15.156 -20.422 1 90.25 128 PRO B CA 1
ATOM 2064 C C . PRO B 1 128 ? 10.953 -14.789 -20.859 1 90.25 128 PRO B C 1
ATOM 2066 O O . PRO B 1 128 ? 11.875 -14.797 -20.047 1 90.25 128 PRO B O 1
ATOM 2069 N N . ASN B 1 129 ? 11.188 -14.719 -22.234 1 72.38 129 ASN B N 1
ATOM 2070 C CA . ASN B 1 129 ? 12.469 -14.305 -22.797 1 72.38 129 ASN B CA 1
ATOM 2071 C C . ASN B 1 129 ? 12.695 -12.805 -22.625 1 72.38 129 ASN B C 1
ATOM 2073 O O . ASN B 1 129 ? 11.742 -12.023 -22.656 1 72.38 129 ASN B O 1
ATOM 2077 N N . GLY B 1 130 ? 13.172 -12.359 -21.656 1 53.09 130 GLY B N 1
ATOM 2078 C CA . GLY B 1 130 ? 13.516 -10.945 -21.625 1 53.09 130 GLY B CA 1
ATOM 2079 C C . GLY B 1 130 ? 13.625 -10.336 -23 1 53.09 130 GLY B C 1
ATOM 2080 O O . GLY B 1 130 ? 14.586 -10.594 -23.734 1 53.09 130 GLY B O 1
ATOM 2081 N N . ILE B 1 131 ? 12.555 -10.336 -23.75 1 40.41 131 ILE B N 1
ATOM 2082 C CA . ILE B 1 131 ? 12.938 -9.766 -25.047 1 40.41 131 ILE B CA 1
ATO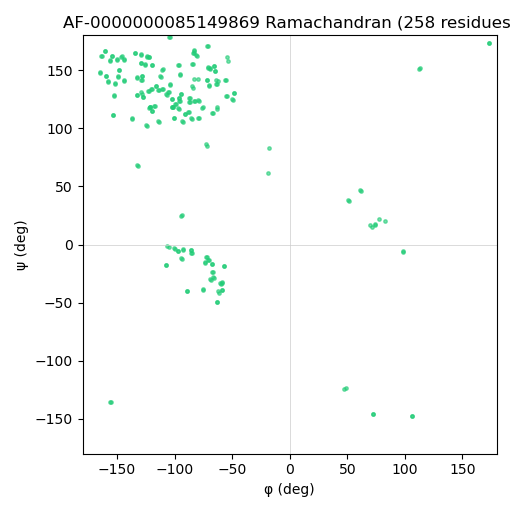M 2083 C C . ILE B 1 131 ? 13.547 -8.383 -24.828 1 40.41 131 ILE B C 1
ATOM 2085 O O . ILE B 1 131 ? 13.031 -7.586 -24.047 1 40.41 131 ILE B O 1
#